Protein AF-A0A368FZN4-F1 (afdb_monomer)

InterPro domains:
  IPR002223 Pancreatic trypsin inhibitor Kunitz domain [PF00014] (86-137)
  IPR002223 Pancreatic trypsin inhibitor Kunitz domain [PS50279] (87-137)
  IPR002223 Pancreatic trypsin inhibitor Kunitz domain [SM00131] (85-138)
  IPR006150 Cysteine-rich repeat [SM00289] (40-79)
  IPR006150 Cysteine-rich repeat [SM00289] (140-184)
  IPR028150 Lustrin, cysteine-rich repeated [PF14625] (45-79)
  IPR028150 Lustrin, cysteine-rich repeated [PF14625] (141-184)
  IPR036880 Pancreatic trypsin inhibitor Kunitz domain superfamily [G3DSA:4.10.410.10] (83-139)
  IPR036880 Pancreatic trypsin inhibitor Kunitz domain superfamily [SSF57362] (80-139)
  IPR053014 Cuticle-associated divergent protein [PTHR46339] (25-185)

Structure (mmCIF, N/CA/C/O backbone):
data_AF-A0A368FZN4-F1
#
_entry.id   AF-A0A368FZN4-F1
#
loop_
_atom_site.group_PDB
_atom_site.id
_atom_site.type_symbol
_atom_site.label_atom_id
_atom_site.label_alt_id
_atom_site.label_comp_id
_atom_site.label_asym_id
_atom_site.label_entity_id
_atom_site.label_seq_id
_atom_site.pdbx_PDB_ins_code
_atom_site.Cartn_x
_atom_site.Cartn_y
_atom_site.Cartn_z
_atom_site.occupancy
_atom_site.B_iso_or_equiv
_atom_site.auth_seq_id
_atom_site.auth_comp_id
_atom_site.auth_asym_id
_atom_site.auth_atom_id
_atom_site.pdbx_PDB_model_num
ATOM 1 N N . MET A 1 1 ? -81.975 5.657 63.351 1.00 38.69 1 MET A N 1
ATOM 2 C CA . MET A 1 1 ? -81.975 5.386 61.892 1.00 38.69 1 MET A CA 1
ATOM 3 C C . MET A 1 1 ? -82.461 6.644 61.185 1.00 38.69 1 MET A C 1
ATOM 5 O O . MET A 1 1 ? -83.342 7.255 61.782 1.00 38.69 1 MET A O 1
ATOM 9 N N . PRO A 1 2 ? -81.989 7.047 59.985 1.00 42.75 2 PRO A N 1
ATOM 10 C CA . PRO A 1 2 ? -80.879 6.587 59.119 1.00 42.75 2 PRO A CA 1
ATOM 11 C C . PRO A 1 2 ? -79.657 7.546 59.246 1.00 42.75 2 PRO A C 1
ATOM 13 O O . PRO A 1 2 ? -79.743 8.523 59.974 1.00 42.75 2 PRO A O 1
ATOM 16 N N . GLY A 1 3 ? -78.463 7.377 58.669 1.00 29.70 3 GLY A N 1
ATOM 17 C CA . GLY A 1 3 ? -77.943 6.500 57.616 1.00 29.70 3 GLY A CA 1
ATOM 18 C C . GLY A 1 3 ? -77.098 7.351 56.649 1.00 29.70 3 GLY A C 1
ATOM 19 O O . GLY A 1 3 ? -77.652 7.994 55.766 1.00 29.70 3 GLY A O 1
ATOM 20 N N . ALA A 1 4 ? -75.776 7.409 56.846 1.00 39.84 4 ALA A N 1
ATOM 21 C CA . ALA A 1 4 ? -74.839 8.106 55.960 1.00 39.84 4 ALA A CA 1
ATOM 22 C C . ALA A 1 4 ? -74.389 7.171 54.827 1.00 39.84 4 ALA A C 1
ATOM 24 O O . ALA A 1 4 ? -74.020 6.027 55.094 1.00 39.84 4 ALA A O 1
ATOM 25 N N . VAL A 1 5 ? -74.384 7.653 53.579 1.00 38.16 5 VAL A N 1
ATOM 26 C CA . VAL A 1 5 ? -73.844 6.916 52.424 1.00 38.16 5 VAL A CA 1
ATOM 27 C C . VAL A 1 5 ? -72.754 7.741 51.744 1.00 38.16 5 VAL A C 1
ATOM 29 O O . VAL A 1 5 ? -72.927 8.920 51.440 1.00 38.16 5 VAL A O 1
ATOM 32 N N . SER A 1 6 ? -71.614 7.077 51.569 1.00 36.91 6 SER A N 1
ATOM 33 C CA . SER A 1 6 ? -70.329 7.573 51.085 1.00 36.91 6 SER A CA 1
ATOM 34 C C . SER A 1 6 ? -70.279 7.682 49.555 1.00 36.91 6 SER A C 1
ATOM 36 O O . SER A 1 6 ? -70.936 6.923 48.842 1.00 36.91 6 SER A O 1
ATOM 38 N N . ARG A 1 7 ? -69.473 8.620 49.043 1.00 38.62 7 ARG A N 1
ATOM 39 C CA . ARG A 1 7 ? -69.226 8.822 47.605 1.00 38.62 7 ARG A CA 1
ATOM 40 C C . ARG A 1 7 ? -68.322 7.711 47.056 1.00 38.62 7 ARG A C 1
ATOM 42 O O . ARG A 1 7 ? -67.237 7.481 47.581 1.00 38.62 7 ARG A O 1
ATOM 49 N N . PHE A 1 8 ? -68.743 7.074 45.965 1.00 33.78 8 PHE A N 1
ATOM 50 C CA . PHE A 1 8 ? -67.914 6.179 45.154 1.00 33.78 8 PHE A CA 1
ATOM 51 C C . PHE A 1 8 ? -67.074 6.987 44.148 1.00 33.78 8 PHE A C 1
ATOM 53 O O . PHE A 1 8 ? -67.627 7.755 43.363 1.00 33.78 8 PHE A O 1
ATOM 60 N N . SER A 1 9 ? -65.755 6.770 44.137 1.00 34.34 9 SER A N 1
ATOM 61 C CA . SER A 1 9 ? -64.854 7.174 43.045 1.00 34.34 9 SER A CA 1
ATOM 62 C C . SER A 1 9 ? -64.646 5.994 42.097 1.00 34.34 9 SER A C 1
ATOM 64 O O . SER A 1 9 ? -64.239 4.915 42.527 1.00 34.34 9 SER A O 1
ATOM 66 N N . ILE A 1 10 ? -64.918 6.198 40.807 1.00 42.41 10 ILE A N 1
ATOM 67 C CA . ILE A 1 10 ? -64.768 5.191 39.751 1.00 42.41 10 ILE A CA 1
ATOM 68 C C . ILE A 1 10 ? -63.449 5.414 38.987 1.00 42.41 10 ILE A C 1
ATOM 70 O O . ILE A 1 10 ? -63.193 6.493 38.468 1.00 42.41 10 ILE A O 1
ATOM 74 N N . ALA A 1 11 ? -62.670 4.329 38.917 1.00 40.88 11 ALA A N 1
ATOM 75 C CA . ALA A 1 11 ? -61.712 3.907 37.886 1.00 40.88 11 ALA A CA 1
ATOM 76 C C . ALA A 1 11 ? -60.510 4.802 37.497 1.00 40.88 11 ALA A C 1
ATOM 78 O O . ALA A 1 11 ? -60.593 5.681 36.646 1.00 40.88 11 ALA A O 1
ATOM 79 N N . GLN A 1 12 ? -59.320 4.386 37.948 1.00 40.84 12 GLN A N 1
ATOM 80 C CA . GLN A 1 12 ? -58.048 4.551 37.229 1.00 40.84 12 GLN A CA 1
ATOM 81 C C . GLN A 1 12 ? -57.383 3.167 37.108 1.00 40.84 12 GLN A C 1
ATOM 83 O O . GLN A 1 12 ? -56.741 2.711 38.048 1.00 40.84 12 GLN A O 1
ATOM 88 N N . SER A 1 13 ? -57.571 2.437 36.000 1.00 47.66 13 SER A N 1
ATOM 89 C CA . SER A 1 13 ? -56.962 1.091 35.862 1.00 47.66 13 SER A CA 1
ATOM 90 C C . SER A 1 13 ? -56.443 0.725 34.463 1.00 47.66 13 SER A C 1
ATOM 92 O O . SER A 1 13 ? -55.690 -0.236 34.318 1.00 47.66 13 SER A O 1
ATOM 94 N N . SER A 1 14 ? -56.750 1.500 33.421 1.00 41.78 14 SER A N 1
ATOM 95 C CA . SER A 1 14 ? -56.408 1.142 32.032 1.00 41.78 14 SER A CA 1
ATOM 96 C C . SER A 1 14 ? -55.138 1.814 31.482 1.00 41.78 14 SER A C 1
ATOM 98 O O . SER A 1 14 ? -54.479 1.237 30.621 1.00 41.78 14 SER A O 1
ATOM 100 N N . THR A 1 15 ? -54.708 2.963 32.012 1.00 42.81 15 THR A N 1
ATOM 101 C CA . THR A 1 15 ? -53.508 3.690 31.535 1.00 42.81 15 THR A CA 1
ATOM 102 C C . THR A 1 15 ? -52.186 3.14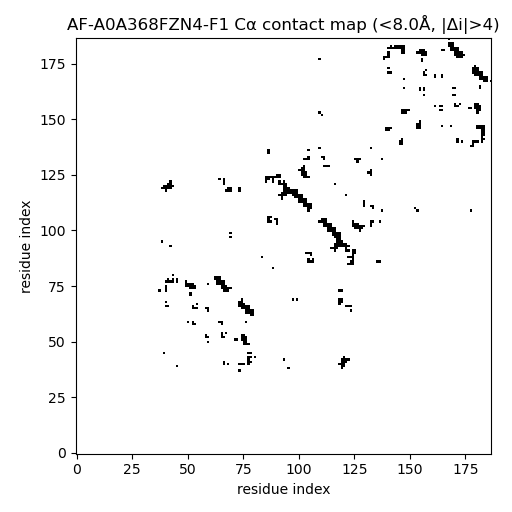7 32.098 1.00 42.81 15 THR A C 1
ATOM 104 O O . THR A 1 15 ? -51.144 3.241 31.451 1.00 42.81 15 THR A O 1
ATOM 107 N N . PHE A 1 16 ? -52.208 2.507 33.273 1.00 41.22 16 PHE A N 1
ATOM 108 C CA . PHE A 1 16 ? -50.995 2.010 33.943 1.00 41.22 16 PHE A CA 1
ATOM 109 C C . PHE A 1 16 ? -50.427 0.710 33.347 1.00 41.22 16 PHE A C 1
ATOM 111 O O . PHE A 1 16 ? -49.226 0.455 33.461 1.00 41.22 16 PHE A O 1
ATOM 118 N N . ARG A 1 17 ? -51.256 -0.117 32.693 1.00 44.56 17 ARG A N 1
ATOM 119 C CA . ARG A 1 17 ? -50.802 -1.383 32.083 1.00 44.56 17 ARG A CA 1
ATOM 120 C C . ARG A 1 17 ? -50.094 -1.171 30.740 1.00 44.56 17 ARG A C 1
ATOM 122 O O . ARG A 1 17 ? -49.088 -1.828 30.489 1.00 44.56 17 ARG A O 1
ATOM 129 N N . PHE A 1 18 ? -50.541 -0.205 29.934 1.00 45.16 18 PHE A N 1
ATOM 130 C CA . PHE A 1 18 ? -49.886 0.151 28.667 1.00 45.16 18 PHE A CA 1
ATOM 131 C C . PHE A 1 18 ? -48.537 0.850 28.878 1.00 45.16 18 PHE A C 1
ATOM 133 O O . PHE A 1 18 ? -47.562 0.503 28.214 1.00 45.16 18 PHE A O 1
ATOM 140 N N . ALA A 1 19 ? -48.435 1.752 29.861 1.00 50.66 19 ALA A N 1
ATOM 141 C CA . ALA A 1 19 ? -47.167 2.400 30.202 1.00 50.66 19 ALA A CA 1
ATOM 142 C C . ALA A 1 19 ? -46.097 1.392 30.667 1.00 50.66 19 ALA A C 1
ATOM 144 O O . ALA A 1 19 ? -44.923 1.529 30.325 1.00 50.66 19 ALA A O 1
ATOM 145 N N . ARG A 1 20 ? -46.499 0.338 31.396 1.00 55.16 20 ARG A N 1
ATOM 146 C CA . ARG A 1 20 ? -45.590 -0.747 31.796 1.00 55.16 20 ARG A CA 1
ATOM 147 C C . ARG A 1 20 ? -45.119 -1.585 30.607 1.00 55.16 20 ARG A C 1
ATOM 149 O O . ARG A 1 20 ? -43.940 -1.903 30.561 1.00 55.16 20 ARG A O 1
ATOM 156 N N . LEU A 1 21 ? -45.984 -1.898 29.639 1.00 53.00 21 LEU A N 1
ATOM 157 C CA . LEU A 1 21 ? -45.604 -2.665 28.442 1.00 53.00 21 LEU A CA 1
ATOM 158 C C . LEU A 1 21 ? -44.653 -1.884 27.519 1.00 53.00 21 LEU A C 1
ATOM 160 O O . LEU A 1 21 ? -43.651 -2.440 27.080 1.00 53.00 21 LEU A O 1
ATOM 164 N N . VAL A 1 22 ? -44.891 -0.585 27.298 1.00 58.78 22 VAL A N 1
ATOM 165 C CA . VAL A 1 22 ? -43.976 0.277 26.519 1.00 58.78 22 VAL A CA 1
ATOM 166 C C . VAL A 1 22 ? -42.635 0.447 27.238 1.00 58.78 22 VAL A C 1
ATOM 168 O O . VAL A 1 22 ? -41.587 0.384 26.604 1.00 58.78 22 VAL A O 1
ATOM 171 N N . ALA A 1 23 ? -42.641 0.589 28.568 1.00 58.25 23 ALA A N 1
ATOM 172 C CA . ALA A 1 23 ? -41.414 0.630 29.360 1.00 58.25 23 ALA A CA 1
ATOM 173 C C . ALA A 1 23 ? -40.655 -0.710 29.361 1.00 58.25 23 ALA A C 1
ATOM 175 O O . ALA A 1 23 ? -39.430 -0.695 29.434 1.00 58.25 23 ALA A O 1
ATOM 176 N N . VAL A 1 24 ? -41.348 -1.851 29.272 1.00 60.12 24 VAL A N 1
ATOM 177 C CA . VAL A 1 24 ? -40.725 -3.178 29.132 1.00 60.12 24 VAL A CA 1
ATOM 178 C C . VAL A 1 24 ? -40.124 -3.344 27.736 1.00 60.12 24 VAL A C 1
ATOM 180 O O . VAL A 1 24 ? -38.958 -3.700 27.649 1.00 60.12 24 VAL A O 1
ATOM 183 N N . CYS A 1 25 ? -40.829 -2.988 26.656 1.00 56.56 25 CYS A N 1
ATOM 184 C CA . CYS A 1 25 ? -40.261 -3.004 25.300 1.00 56.56 25 CYS A CA 1
ATOM 185 C C . CYS A 1 25 ? -39.091 -2.024 25.132 1.00 56.56 25 CYS A C 1
ATOM 187 O O . CYS A 1 25 ? -38.106 -2.370 24.490 1.00 56.56 25 CYS A O 1
ATOM 189 N N . ARG A 1 26 ? -39.157 -0.833 25.742 1.00 61.34 26 ARG A N 1
ATOM 190 C CA . ARG A 1 26 ? -38.054 0.137 25.745 1.00 61.34 26 ARG A CA 1
ATOM 191 C C . ARG A 1 26 ? -36.835 -0.399 26.494 1.00 61.34 26 ARG A C 1
ATOM 193 O O . ARG A 1 26 ? -35.735 -0.305 25.972 1.00 61.34 26 ARG A O 1
ATOM 200 N N . ARG A 1 27 ? -37.034 -1.031 27.657 1.00 57.12 27 ARG A N 1
ATOM 201 C CA . ARG A 1 27 ? -35.951 -1.714 28.381 1.00 57.12 27 ARG A CA 1
ATOM 202 C C . ARG A 1 27 ? -35.413 -2.908 27.600 1.00 57.12 27 ARG A C 1
ATOM 204 O O . ARG A 1 27 ? -34.215 -3.083 27.574 1.00 57.12 27 ARG A O 1
ATOM 211 N N . MET A 1 28 ? -36.251 -3.688 26.916 1.00 52.88 28 MET A N 1
ATOM 212 C CA . MET A 1 28 ? -35.797 -4.804 26.073 1.00 52.88 28 MET A CA 1
ATOM 213 C C . MET A 1 28 ? -35.042 -4.329 24.818 1.00 52.88 28 MET A C 1
ATOM 215 O O . MET A 1 28 ? -34.113 -5.003 24.395 1.00 52.88 28 MET A O 1
ATOM 219 N N . TRP A 1 29 ? -35.386 -3.165 24.254 1.00 52.50 29 TRP A N 1
ATOM 220 C CA . TRP A 1 29 ? -34.643 -2.504 23.170 1.00 52.50 29 TRP A CA 1
ATOM 221 C C . TRP A 1 29 ? -33.313 -1.907 23.664 1.00 52.50 29 TRP A C 1
ATOM 223 O O . TRP A 1 29 ? -32.285 -2.085 23.020 1.00 52.50 29 TRP A O 1
ATOM 233 N N . GLU A 1 30 ? -33.310 -1.254 24.832 1.00 49.62 30 GLU A N 1
ATOM 234 C CA . GLU A 1 30 ? -32.109 -0.700 25.480 1.00 49.62 30 GLU A CA 1
ATOM 235 C C . GLU A 1 30 ? -31.169 -1.811 25.999 1.00 49.62 30 GLU A C 1
ATOM 237 O O . GLU A 1 30 ? -29.956 -1.666 25.903 1.00 49.62 30 GLU A O 1
ATOM 242 N N . SER A 1 31 ? -31.698 -2.959 26.445 1.00 46.50 31 SER A N 1
ATOM 243 C CA . SER A 1 31 ? -30.9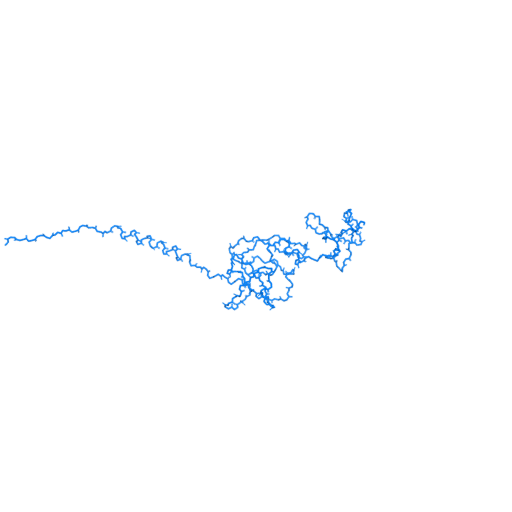30 -4.161 26.821 1.00 46.50 31 SER A CA 1
ATOM 244 C C . SER A 1 31 ? -30.471 -5.005 25.624 1.00 46.50 31 SER A C 1
ATOM 246 O O . SER A 1 31 ? -29.538 -5.786 25.760 1.00 46.50 31 SER A O 1
ATOM 248 N N . ALA A 1 32 ? -31.091 -4.862 24.447 1.00 49.25 32 ALA A N 1
ATOM 249 C CA . ALA A 1 32 ? -30.595 -5.446 23.194 1.00 49.25 32 ALA A CA 1
ATOM 250 C C . ALA A 1 32 ? -29.540 -4.557 22.499 1.00 49.25 32 ALA A C 1
ATOM 252 O O . ALA A 1 32 ? -28.938 -4.974 21.511 1.00 49.25 32 ALA A O 1
ATOM 253 N N . MET A 1 33 ? -29.312 -3.346 23.021 1.00 47.31 33 MET A N 1
ATOM 254 C CA . MET A 1 33 ? -28.239 -2.422 22.643 1.00 47.31 33 MET A CA 1
ATOM 255 C C . MET A 1 33 ? -27.156 -2.339 23.729 1.00 47.31 33 MET A C 1
ATOM 257 O O . MET A 1 33 ? -26.516 -1.299 23.886 1.00 47.31 33 MET A O 1
ATOM 261 N N . GLU A 1 34 ? -26.916 -3.418 24.483 1.00 46.78 34 GLU A N 1
ATOM 262 C CA . GLU A 1 34 ? -25.636 -3.510 25.182 1.00 46.78 34 GLU A CA 1
ATOM 263 C C . GLU A 1 34 ? -24.516 -3.488 24.133 1.00 46.78 34 GLU A C 1
ATOM 265 O O . GLU A 1 34 ? -24.600 -4.212 23.131 1.00 46.78 34 GLU A O 1
ATOM 270 N N . PRO A 1 35 ? -23.487 -2.637 24.297 1.00 49.47 35 PRO A N 1
ATOM 271 C CA . PRO A 1 35 ? -22.354 -2.674 23.401 1.00 49.47 35 PRO A CA 1
ATOM 272 C C . PRO A 1 35 ? -21.739 -4.055 23.587 1.00 49.47 35 PRO A C 1
ATOM 274 O O . PRO A 1 35 ? -21.217 -4.355 24.657 1.00 49.47 35 PRO A O 1
ATOM 277 N N . LEU A 1 36 ? -21.815 -4.900 22.552 1.00 52.53 36 LEU A N 1
ATOM 278 C CA . LEU A 1 36 ? -20.861 -5.990 22.382 1.00 52.53 36 LEU A CA 1
ATOM 279 C C . LEU A 1 36 ? -19.511 -5.391 22.762 1.00 52.53 36 LEU A C 1
ATOM 281 O O . LEU A 1 36 ? -19.104 -4.424 22.111 1.00 52.53 36 LEU A O 1
ATOM 285 N N . GLU A 1 37 ? -18.900 -5.876 23.848 1.00 52.38 37 GLU A N 1
ATOM 286 C CA . GLU A 1 37 ? -17.524 -5.564 24.226 1.00 52.38 37 GLU A CA 1
ATOM 287 C C . GLU A 1 37 ? -16.748 -5.444 22.919 1.00 52.38 37 GLU A C 1
ATOM 289 O O . GLU A 1 37 ? -16.671 -6.427 22.178 1.00 52.38 37 GLU A O 1
ATOM 294 N N . SER A 1 38 ? -16.354 -4.217 22.541 1.00 56.84 38 SER A N 1
ATOM 295 C CA . SER A 1 38 ? -15.814 -3.977 21.202 1.00 56.84 38 SER A CA 1
ATOM 296 C C . SER A 1 38 ? -14.646 -4.942 21.061 1.00 56.84 38 SER A C 1
ATOM 298 O O . SER A 1 38 ? -13.687 -4.787 21.823 1.00 56.84 38 SER A O 1
ATOM 300 N N . PRO A 1 39 ? -14.722 -5.957 20.177 1.00 76.56 39 PRO A N 1
ATOM 301 C CA . PRO A 1 39 ? -13.752 -7.035 20.209 1.00 76.56 39 PRO A CA 1
ATOM 302 C C . PRO A 1 39 ? -12.372 -6.412 20.049 1.00 76.56 39 PRO A C 1
ATOM 304 O O . PRO A 1 39 ? -12.230 -5.466 19.268 1.00 76.56 39 PRO A O 1
ATOM 307 N N . ASN A 1 40 ? -11.391 -6.890 20.821 1.00 86.56 40 ASN A N 1
ATOM 308 C CA . ASN A 1 40 ? -10.026 -6.367 20.790 1.00 86.56 40 ASN A CA 1
ATOM 309 C C . ASN A 1 40 ? -9.611 -6.084 19.326 1.00 86.56 40 ASN A C 1
ATOM 311 O O . ASN A 1 40 ? -9.581 -7.029 18.526 1.00 86.56 40 ASN A O 1
ATOM 315 N N . PRO A 1 41 ? -9.326 -4.814 18.961 1.00 90.88 41 PRO A N 1
ATOM 316 C CA . PRO A 1 41 ? -8.978 -4.433 17.594 1.00 90.88 41 PRO A CA 1
ATOM 317 C C . PRO A 1 41 ? -7.730 -5.138 17.070 1.00 90.88 41 PRO A C 1
ATOM 319 O O . PRO A 1 41 ? -7.567 -5.283 15.860 1.00 90.88 41 PRO A O 1
ATOM 322 N N . CYS A 1 42 ? -6.858 -5.598 17.964 1.00 91.31 42 CYS A N 1
ATOM 323 C CA . CYS A 1 42 ? -5.594 -6.223 17.623 1.00 91.31 42 CYS A CA 1
ATOM 324 C C . CYS A 1 42 ? -5.721 -7.742 17.505 1.00 91.31 42 CYS A C 1
ATOM 326 O O . CYS A 1 42 ? -6.354 -8.395 18.331 1.00 91.31 42 CYS A O 1
ATOM 328 N N . ALA A 1 43 ? -5.069 -8.310 16.486 1.00 86.31 43 ALA A N 1
ATOM 329 C CA . ALA A 1 43 ? -5.044 -9.756 16.244 1.00 86.31 43 ALA A CA 1
ATOM 330 C C . ALA A 1 43 ? -4.254 -10.541 17.305 1.00 86.31 43 ALA A C 1
ATOM 332 O O . ALA A 1 43 ? -4.453 -11.740 17.470 1.00 86.31 43 ALA A O 1
ATOM 333 N N . VAL A 1 44 ? -3.356 -9.864 18.021 1.00 82.25 44 VAL A N 1
ATOM 334 C CA . VAL A 1 44 ? -2.590 -10.415 19.140 1.00 82.25 44 VAL A CA 1
ATOM 335 C C . VAL A 1 44 ? -3.074 -9.823 20.456 1.00 82.25 44 VAL A C 1
ATOM 337 O O . VAL A 1 44 ? -3.551 -8.684 20.491 1.00 82.25 44 VAL A O 1
ATOM 340 N N . SER A 1 45 ? -2.931 -10.595 21.535 1.00 69.25 45 SER A N 1
ATOM 341 C CA . SER A 1 45 ? -3.263 -10.187 22.900 1.00 69.25 45 SER A CA 1
ATOM 342 C C . SER A 1 45 ? -2.598 -8.852 23.216 1.00 69.25 45 SER A C 1
ATOM 344 O O . SER A 1 45 ? -1.381 -8.768 23.371 1.00 69.25 45 SER A O 1
ATOM 346 N N . ALA A 1 46 ? -3.401 -7.798 23.280 1.00 64.31 46 ALA A N 1
ATOM 347 C CA . ALA A 1 46 ? -2.948 -6.500 23.726 1.00 64.31 46 ALA A CA 1
ATOM 348 C C . ALA A 1 46 ? -3.341 -6.327 25.193 1.00 64.31 46 ALA A C 1
ATOM 350 O O . ALA A 1 46 ? -4.369 -6.844 25.629 1.00 64.31 46 ALA A O 1
ATOM 351 N N . GLY A 1 47 ? -2.505 -5.629 25.963 1.00 62.31 47 GLY A N 1
ATOM 352 C CA . GLY A 1 47 ? -2.830 -5.269 27.342 1.00 62.31 47 GLY A CA 1
ATOM 353 C C . GLY A 1 47 ? -4.110 -4.417 27.440 1.00 62.31 47 GLY A C 1
ATOM 354 O O . GLY A 1 47 ? -4.633 -3.957 26.425 1.00 62.31 47 GLY A O 1
ATOM 355 N N . PRO A 1 48 ? -4.604 -4.157 28.662 1.00 62.16 48 PRO A N 1
ATOM 356 C CA . PRO A 1 48 ? -5.948 -3.616 28.902 1.00 62.16 48 PRO A CA 1
ATOM 357 C C . PRO A 1 48 ? -6.195 -2.174 28.415 1.00 62.16 48 PRO A C 1
ATOM 359 O O . PRO A 1 48 ? -7.327 -1.705 28.472 1.00 62.16 48 PRO A O 1
ATOM 362 N N . SER A 1 49 ? -5.180 -1.455 27.923 1.00 69.38 49 SER A N 1
ATOM 363 C CA . SER A 1 49 ? -5.319 -0.078 27.434 1.00 69.38 49 SER A CA 1
ATOM 364 C C . SER A 1 49 ? -4.558 0.138 26.124 1.00 69.38 49 SER A C 1
ATOM 366 O O . SER A 1 49 ? -3.349 0.386 26.113 1.00 69.38 49 SER A O 1
ATOM 368 N N . LEU A 1 50 ? -5.275 0.048 25.009 1.00 80.56 50 LEU A N 1
ATOM 369 C CA . LEU A 1 50 ? -4.748 0.309 23.675 1.00 80.56 50 LEU A CA 1
ATOM 370 C C . LEU A 1 50 ? -4.679 1.828 23.401 1.00 80.56 50 LEU A C 1
ATOM 372 O O . LEU A 1 50 ? -5.651 2.550 23.610 1.00 80.56 50 LEU A O 1
ATOM 376 N N . LYS A 1 51 ? -3.516 2.327 22.952 1.00 90.00 51 LYS A N 1
ATOM 377 C CA . LYS A 1 51 ? -3.293 3.755 22.646 1.00 90.00 51 LYS A CA 1
ATOM 378 C C . LYS A 1 51 ? -3.876 4.122 21.277 1.00 90.00 51 LYS A C 1
ATOM 380 O O . LYS A 1 51 ? -3.368 3.634 20.272 1.00 90.00 51 LYS A O 1
ATOM 385 N N . GLN A 1 52 ? -4.831 5.053 21.221 1.00 91.44 52 GLN A N 1
ATOM 386 C CA . GLN A 1 52 ? -5.375 5.567 19.956 1.00 91.44 52 GLN A CA 1
ATOM 387 C C . GLN A 1 52 ? -4.294 6.159 19.036 1.00 91.44 52 GLN A C 1
ATOM 389 O O . GLN A 1 52 ? -3.275 6.687 19.497 1.00 91.44 52 GLN A O 1
ATOM 394 N N . CYS A 1 53 ? -4.519 6.080 17.726 1.00 93.38 53 CYS A N 1
ATOM 395 C CA . CYS A 1 53 ? -3.561 6.518 16.715 1.00 93.38 53 CYS A CA 1
ATOM 396 C C . CYS A 1 53 ? -4.235 7.222 15.535 1.00 93.38 53 CYS A C 1
ATOM 398 O O . CYS A 1 53 ? -5.442 7.095 15.333 1.00 93.38 53 CYS A O 1
ATOM 400 N N . THR A 1 54 ? -3.435 7.939 14.742 1.00 92.00 54 THR A N 1
ATOM 401 C CA . THR A 1 54 ? -3.896 8.602 13.515 1.00 92.00 54 THR A CA 1
ATOM 402 C C . THR A 1 54 ? -3.204 7.967 12.304 1.00 92.00 54 THR A C 1
ATOM 404 O O . THR A 1 54 ? -1.971 7.910 12.289 1.00 92.00 54 THR A O 1
ATOM 407 N N . PRO A 1 55 ? -3.947 7.507 11.278 1.00 88.38 55 PRO A N 1
ATOM 408 C CA . PRO A 1 55 ? -3.357 6.959 10.056 1.00 88.38 55 PRO A CA 1
ATOM 409 C C . PRO A 1 55 ? -2.409 7.963 9.386 1.00 88.38 55 PRO A C 1
ATOM 411 O O . PRO A 1 55 ? -2.715 9.151 9.310 1.00 88.38 55 PRO A O 1
ATOM 414 N N . GLY A 1 56 ? -1.255 7.495 8.906 1.00 79.75 56 GLY A N 1
ATOM 415 C CA . GLY A 1 56 ? -0.252 8.341 8.245 1.00 79.75 56 GLY A CA 1
ATOM 416 C C . GLY A 1 56 ? 0.612 9.193 9.184 1.00 79.75 56 GLY A C 1
ATOM 417 O O . GLY A 1 56 ? 1.531 9.858 8.714 1.00 79.75 56 GLY A O 1
ATOM 418 N N . VAL A 1 57 ? 0.373 9.151 10.500 1.00 85.12 57 VAL A N 1
ATOM 419 C CA . VAL A 1 57 ? 1.200 9.833 11.505 1.00 85.12 57 VAL A CA 1
ATOM 420 C C . VAL A 1 57 ? 1.917 8.788 12.356 1.00 85.12 57 VAL A C 1
ATOM 422 O O . VAL A 1 57 ? 1.317 7.813 12.809 1.00 85.12 57 VAL A O 1
ATOM 425 N N . SER A 1 58 ? 3.210 8.991 12.617 1.00 78.31 58 SER A N 1
ATOM 426 C CA . SER A 1 58 ? 4.015 8.121 13.483 1.00 78.31 58 SER A CA 1
ATOM 427 C C . SER A 1 58 ? 3.660 8.320 14.965 1.00 78.31 58 SER A C 1
ATOM 429 O O . SER A 1 58 ? 4.439 8.868 15.742 1.00 78.31 58 SER A O 1
ATOM 431 N N . THR A 1 59 ? 2.451 7.917 15.367 1.00 87.62 59 THR A N 1
ATOM 432 C CA . THR A 1 59 ? 1.962 8.022 16.756 1.00 87.62 59 THR A CA 1
ATOM 433 C C . THR A 1 59 ? 2.260 6.778 17.594 1.00 87.62 59 THR A C 1
ATOM 435 O O . THR A 1 59 ? 2.244 6.843 18.829 1.00 87.62 59 THR A O 1
ATOM 438 N N . CYS A 1 60 ? 2.486 5.638 16.938 1.00 89.00 60 CYS A N 1
ATOM 439 C CA . CYS A 1 60 ? 2.797 4.360 17.573 1.00 89.00 60 CYS A CA 1
ATOM 440 C C . CYS A 1 60 ? 4.316 4.186 17.701 1.00 89.00 60 CYS A C 1
ATOM 442 O O . CYS A 1 60 ? 5.057 4.537 16.787 1.00 89.00 60 CYS A O 1
ATOM 444 N N . GLY A 1 61 ? 4.776 3.679 18.849 1.00 87.06 61 GLY A N 1
ATOM 445 C CA . GLY A 1 61 ? 6.198 3.417 19.093 1.00 87.06 61 GLY A CA 1
ATOM 446 C C . GLY A 1 61 ? 6.722 2.195 18.332 1.00 87.06 61 GLY A C 1
ATOM 447 O O . GLY A 1 61 ? 5.953 1.440 17.731 1.00 87.06 61 GLY A O 1
ATOM 448 N N . SER A 1 62 ? 8.039 1.984 18.394 1.00 85.19 62 SER A N 1
ATOM 449 C CA . SER A 1 62 ? 8.707 0.810 17.822 1.00 85.19 62 SER A CA 1
ATOM 450 C C . SER A 1 62 ? 8.079 -0.488 18.340 1.00 85.19 62 SER A C 1
ATOM 452 O O . SER A 1 62 ? 7.897 -0.653 19.542 1.00 85.19 62 SER A O 1
ATOM 454 N N . GLY A 1 63 ? 7.740 -1.403 17.429 1.00 87.06 63 GLY A N 1
ATOM 455 C CA . GLY A 1 63 ? 7.070 -2.670 17.758 1.00 87.06 63 GLY A CA 1
ATOM 456 C C . GLY A 1 63 ? 5.540 -2.643 17.665 1.00 87.06 63 GLY A C 1
ATOM 457 O O . GLY A 1 63 ? 4.914 -3.689 17.823 1.00 87.06 63 GLY A O 1
ATOM 458 N N . SER A 1 64 ? 4.944 -1.493 17.334 1.00 90.94 64 SER A N 1
ATOM 459 C CA . SER A 1 64 ? 3.503 -1.360 17.098 1.00 90.94 64 SER A CA 1
ATOM 460 C C . SER A 1 64 ? 3.202 -0.673 15.765 1.00 90.94 64 SER A C 1
ATOM 462 O O . SER A 1 64 ? 4.039 0.037 15.208 1.00 90.94 64 SER A O 1
ATOM 464 N N . PHE A 1 65 ? 1.993 -0.868 15.247 1.00 91.75 65 PHE A N 1
ATOM 465 C CA . PHE A 1 65 ? 1.466 -0.162 14.075 1.00 91.75 65 PHE A CA 1
ATOM 466 C C . PHE A 1 65 ? 0.109 0.457 14.386 1.00 91.75 65 PHE A C 1
ATOM 468 O O . PHE A 1 65 ? -0.586 0.003 15.292 1.00 91.75 65 PHE A O 1
ATOM 475 N N . CYS A 1 66 ? -0.281 1.483 13.631 1.00 93.94 66 CYS A N 1
ATOM 476 C CA . CYS A 1 66 ? -1.618 2.050 13.749 1.00 93.94 66 CYS A CA 1
ATOM 477 C C . CYS A 1 66 ? -2.624 1.155 13.020 1.00 93.94 66 CYS A C 1
ATOM 479 O O . CYS A 1 66 ? -2.657 1.122 11.790 1.00 93.94 66 CYS A O 1
ATOM 481 N N . HIS A 1 67 ? -3.427 0.410 13.775 1.00 94.25 67 HIS A N 1
ATOM 482 C CA . HIS A 1 67 ? -4.585 -0.301 13.250 1.00 94.25 67 HIS A CA 1
ATOM 483 C C . HIS A 1 67 ? -5.723 0.697 13.012 1.00 94.25 67 HIS A C 1
ATOM 485 O O . HIS A 1 67 ? -5.969 1.578 13.835 1.00 94.25 67 HIS A O 1
ATOM 491 N N . VAL A 1 68 ? -6.404 0.566 11.872 1.00 95.00 68 VAL A N 1
ATOM 492 C CA . VAL A 1 68 ? -7.485 1.468 11.452 1.00 95.00 68 VAL A CA 1
ATOM 493 C C . VAL A 1 68 ? -8.777 0.678 11.294 1.00 95.00 68 VAL A C 1
ATOM 495 O O . VAL A 1 68 ? -9.021 0.056 10.252 1.00 95.00 68 VAL A O 1
ATOM 498 N N . GLY A 1 69 ? -9.598 0.679 12.341 1.00 94.06 69 GLY A N 1
ATOM 499 C CA . GLY A 1 69 ? -10.883 -0.012 12.367 1.00 94.06 69 GLY A CA 1
ATOM 500 C C . GLY A 1 69 ? -12.034 0.774 11.737 1.00 94.06 69 GLY A C 1
ATOM 501 O O . GLY A 1 69 ? -11.835 1.631 10.876 1.00 94.06 69 GLY A O 1
ATOM 502 N N . ALA A 1 70 ? -13.260 0.434 12.139 1.00 94.06 70 ALA A N 1
ATOM 503 C CA . ALA A 1 70 ? -14.489 1.075 11.658 1.00 94.06 70 ALA A CA 1
ATOM 504 C C . ALA A 1 70 ? -14.800 2.394 12.386 1.00 94.06 70 ALA A C 1
ATOM 506 O O . ALA A 1 70 ? -15.467 3.267 11.837 1.00 94.06 70 ALA A O 1
ATOM 507 N N . THR A 1 71 ? -14.331 2.528 13.626 1.00 91.00 71 THR A N 1
ATOM 508 C CA . THR A 1 71 ? -14.574 3.679 14.505 1.00 91.00 71 THR A CA 1
ATOM 509 C C . THR A 1 71 ? -13.271 4.183 15.137 1.00 91.00 71 THR A C 1
ATOM 511 O O . THR A 1 71 ? -12.284 3.434 15.187 1.00 91.00 71 THR A O 1
ATOM 514 N N . PRO A 1 72 ? -13.247 5.412 15.693 1.00 89.00 72 PRO A N 1
ATOM 515 C CA . PRO A 1 72 ? -12.090 5.926 16.433 1.00 89.00 72 PRO A CA 1
ATOM 516 C C . PRO A 1 72 ? -11.680 5.064 17.636 1.00 89.00 72 PRO A C 1
ATOM 518 O O . PRO A 1 72 ? -10.506 5.017 17.990 1.00 89.00 72 PRO A O 1
ATOM 521 N N . GLN A 1 73 ? -12.622 4.356 18.265 1.00 86.94 73 GLN A N 1
ATOM 522 C CA . GLN A 1 73 ? -12.351 3.448 19.389 1.00 86.94 73 GLN A CA 1
ATOM 523 C C . GLN A 1 73 ? -11.598 2.196 18.929 1.00 86.94 73 GLN A C 1
ATOM 525 O O . GLN A 1 73 ? -10.768 1.654 19.648 1.00 86.94 73 GLN A O 1
ATOM 530 N N . THR A 1 74 ? -11.862 1.773 17.695 1.00 90.69 74 THR A N 1
ATOM 531 C CA . THR A 1 74 ? -11.178 0.657 17.035 1.00 90.69 74 THR A CA 1
ATOM 532 C C . THR A 1 74 ? -9.986 1.116 16.191 1.00 90.69 74 THR A C 1
ATOM 534 O O . THR A 1 74 ? -9.510 0.348 15.374 1.00 90.69 74 THR A O 1
ATOM 537 N N . THR A 1 75 ? -9.525 2.366 16.330 1.00 93.69 75 THR A N 1
ATOM 538 C CA . THR A 1 75 ? -8.351 2.900 15.617 1.00 93.69 75 THR A CA 1
ATOM 539 C C . THR A 1 75 ? -7.233 3.140 16.624 1.00 93.69 75 THR A C 1
ATOM 541 O O . THR A 1 75 ? -7.235 4.131 17.358 1.00 93.69 75 THR A O 1
ATOM 544 N N . THR A 1 76 ? -6.309 2.189 16.727 1.00 93.56 76 THR A N 1
ATOM 545 C CA . THR A 1 76 ? -5.388 2.114 17.864 1.00 93.56 76 THR A CA 1
ATOM 546 C C . THR A 1 76 ? -4.058 1.448 17.526 1.00 93.56 76 THR A C 1
ATOM 548 O O . THR A 1 76 ? -3.932 0.737 16.536 1.00 93.56 76 THR A O 1
ATOM 551 N N . CYS A 1 77 ? -3.034 1.667 18.345 1.00 93.50 77 CYS A N 1
ATOM 552 C CA . CYS A 1 77 ? -1.731 1.040 18.179 1.00 93.50 77 CYS A CA 1
ATOM 553 C C . CYS A 1 77 ? -1.787 -0.447 18.550 1.00 93.50 77 CYS A C 1
ATOM 555 O O . CYS A 1 77 ? -1.950 -0.773 19.725 1.00 93.50 77 CYS A O 1
ATOM 557 N N . CYS A 1 78 ? -1.596 -1.332 17.572 1.00 92.62 78 CYS A N 1
ATOM 558 C CA . CYS A 1 78 ? -1.539 -2.779 17.769 1.00 92.62 78 C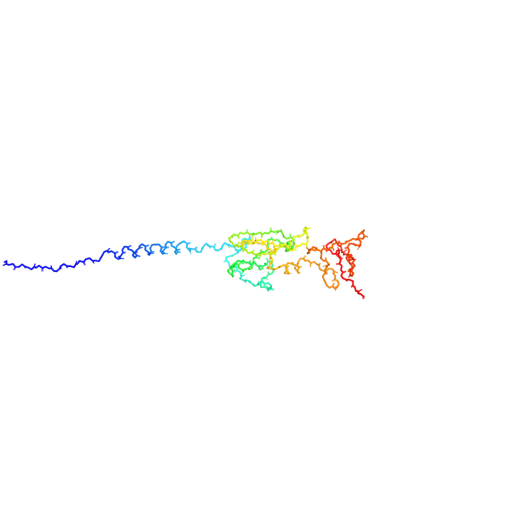YS A CA 1
ATOM 559 C C . CYS A 1 78 ? -0.100 -3.311 17.749 1.00 92.62 78 CYS A C 1
ATOM 561 O O . CYS A 1 78 ? 0.714 -2.792 16.981 1.00 92.62 78 CYS A O 1
ATOM 563 N N . PRO A 1 79 ? 0.228 -4.347 18.549 1.00 90.50 79 PRO A N 1
ATOM 564 C CA . PRO A 1 79 ? 1.560 -4.943 18.545 1.00 90.50 79 PRO A CA 1
ATOM 565 C C . PRO A 1 79 ? 1.830 -5.691 17.236 1.00 90.50 79 PRO A C 1
ATOM 567 O O . PRO A 1 79 ? 0.924 -6.298 16.659 1.00 90.50 79 PRO A O 1
ATOM 570 N N . LYS A 1 80 ? 3.090 -5.698 16.799 1.00 88.50 80 LYS A N 1
ATOM 571 C CA . LYS A 1 80 ? 3.550 -6.483 15.647 1.00 88.50 80 LYS A CA 1
ATOM 572 C C . LYS A 1 80 ? 3.962 -7.896 16.103 1.00 88.50 80 LYS A C 1
ATOM 574 O O . LYS A 1 80 ? 4.901 -8.004 16.887 1.00 88.50 80 LYS A O 1
ATOM 579 N N . PRO A 1 81 ? 3.308 -8.980 15.637 1.00 76.62 81 PRO A N 1
ATOM 580 C CA . PRO A 1 81 ? 3.653 -10.353 16.035 1.00 76.62 81 PRO A CA 1
ATOM 581 C C . PRO A 1 81 ? 5.009 -10.850 15.515 1.00 76.62 81 PRO A C 1
ATOM 583 O O . PRO A 1 81 ? 5.586 -11.759 16.102 1.00 76.62 81 PRO A O 1
ATOM 586 N N . ALA A 1 82 ? 5.512 -10.293 14.411 1.00 75.00 82 ALA A N 1
ATOM 587 C CA . ALA A 1 82 ? 6.768 -10.699 13.788 1.00 75.00 82 ALA A CA 1
ATOM 588 C C . ALA A 1 82 ? 7.406 -9.512 13.046 1.00 75.00 82 ALA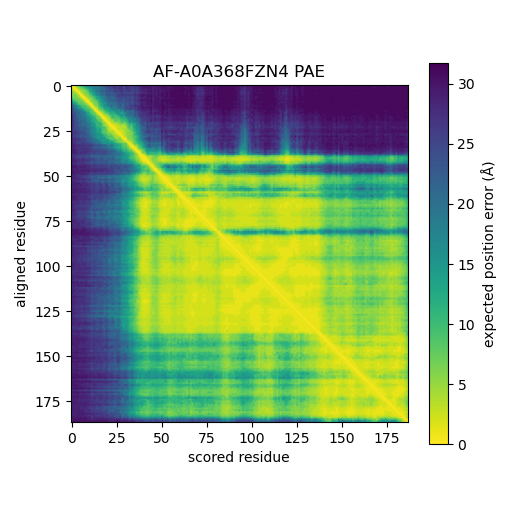 A C 1
ATOM 590 O O . ALA A 1 82 ? 6.674 -8.633 12.583 1.00 75.00 82 ALA A O 1
ATOM 591 N N . PRO A 1 83 ? 8.739 -9.487 12.859 1.00 80.56 83 PRO A N 1
ATOM 592 C CA . PRO A 1 83 ? 9.425 -8.497 12.029 1.00 80.56 83 PRO A CA 1
ATOM 593 C C . PRO A 1 83 ? 9.268 -8.824 10.531 1.00 80.56 83 PRO A C 1
ATOM 595 O O . PRO A 1 83 ? 10.239 -8.826 9.783 1.00 80.56 83 PRO A O 1
ATOM 598 N N . ILE A 1 84 ? 8.051 -9.164 10.098 1.00 88.00 84 ILE A N 1
ATOM 599 C CA . ILE A 1 84 ? 7.729 -9.363 8.683 1.00 88.00 84 ILE A CA 1
ATOM 600 C C . ILE A 1 84 ? 7.314 -8.007 8.131 1.00 88.00 84 ILE A C 1
ATOM 602 O O . ILE A 1 84 ? 6.406 -7.368 8.676 1.00 88.00 84 ILE A O 1
ATOM 606 N N . ASP A 1 85 ? 7.965 -7.590 7.048 1.00 90.81 85 ASP A N 1
ATOM 607 C CA . ASP A 1 85 ? 7.622 -6.361 6.345 1.00 90.81 85 ASP A CA 1
ATOM 608 C C . ASP A 1 85 ? 6.130 -6.339 5.974 1.00 90.81 85 ASP A C 1
ATOM 610 O O . ASP A 1 85 ? 5.569 -7.352 5.545 1.00 90.81 85 ASP A O 1
ATOM 614 N N . ARG A 1 86 ? 5.467 -5.187 6.135 1.00 93.19 86 ARG A N 1
ATOM 615 C CA . ARG A 1 86 ? 4.018 -5.067 5.902 1.00 93.19 86 ARG A CA 1
ATOM 616 C C . ARG A 1 86 ? 3.609 -5.476 4.487 1.00 93.19 86 ARG A C 1
ATOM 618 O O . ARG A 1 86 ? 2.506 -5.971 4.305 1.00 93.19 86 ARG A O 1
ATOM 625 N N . CYS A 1 87 ? 4.487 -5.317 3.503 1.00 94.69 87 CYS A N 1
ATOM 626 C CA . CYS A 1 87 ? 4.244 -5.673 2.110 1.00 94.69 87 CYS A CA 1
ATOM 627 C C . CYS A 1 87 ? 4.472 -7.167 1.832 1.00 94.69 87 CYS A C 1
ATOM 629 O O . CYS A 1 87 ? 4.126 -7.663 0.766 1.00 94.69 87 CYS A O 1
ATOM 631 N N . GLN A 1 88 ? 5.018 -7.917 2.788 1.00 93.50 88 GLN A N 1
ATOM 632 C CA . GLN A 1 88 ? 5.171 -9.371 2.697 1.00 93.50 88 GLN A CA 1
ATOM 633 C C . GLN A 1 88 ? 4.106 -10.135 3.491 1.00 93.50 88 GLN A C 1
ATOM 635 O O . GLN A 1 88 ? 3.992 -11.354 3.364 1.00 93.50 88 GLN A O 1
ATOM 640 N N . GLN A 1 89 ? 3.312 -9.443 4.311 1.00 94.50 89 GLN A N 1
ATOM 641 C CA . GLN A 1 89 ? 2.231 -10.072 5.066 1.00 94.50 89 GLN A CA 1
ATOM 642 C C . GLN A 1 89 ? 1.089 -10.494 4.117 1.00 94.50 89 GLN A C 1
ATOM 644 O O . GLN A 1 89 ? 0.808 -9.795 3.144 1.00 94.50 89 GLN A O 1
ATOM 649 N N . PRO A 1 90 ? 0.392 -11.616 4.369 1.00 95.06 90 PRO A N 1
ATOM 650 C CA . PRO A 1 90 ? -0.724 -12.053 3.529 1.00 95.06 90 PRO A CA 1
ATOM 651 C C . PRO A 1 90 ? -1.933 -11.115 3.659 1.00 95.06 90 PRO A C 1
ATOM 653 O O . PRO A 1 90 ? -2.037 -10.352 4.619 1.00 95.06 90 PRO A O 1
ATOM 656 N N . LEU A 1 91 ? -2.899 -11.218 2.741 1.00 96.56 91 LEU A N 1
ATOM 657 C CA . LEU A 1 91 ? -4.214 -10.604 2.938 1.00 96.56 91 LEU A CA 1
ATOM 658 C C . LEU A 1 91 ? -4.838 -11.122 4.242 1.00 96.56 91 LEU A C 1
ATOM 660 O O . LEU A 1 91 ? -5.013 -12.328 4.414 1.00 96.56 91 LEU A O 1
ATOM 664 N N . ASN A 1 92 ? -5.233 -10.209 5.129 1.00 95.88 92 ASN A N 1
ATOM 665 C CA . ASN A 1 92 ? -6.007 -10.530 6.322 1.00 95.88 92 ASN A CA 1
ATOM 666 C C . ASN A 1 92 ? -7.273 -9.662 6.378 1.00 95.88 92 ASN A C 1
ATOM 668 O O . ASN A 1 92 ? -7.223 -8.469 6.685 1.00 95.88 92 ASN A O 1
ATOM 672 N N . VAL A 1 93 ? -8.423 -10.279 6.090 1.00 96.19 93 VAL A N 1
ATOM 673 C CA . VAL A 1 93 ? -9.739 -9.615 6.128 1.00 96.19 93 VAL A CA 1
ATOM 674 C C . VAL A 1 93 ? -10.232 -9.340 7.551 1.00 96.19 93 VAL A C 1
ATOM 676 O O . VAL A 1 93 ? -11.168 -8.561 7.726 1.00 96.19 93 VAL A O 1
ATOM 679 N N . GLY A 1 94 ? -9.596 -9.926 8.566 1.00 94.50 94 GLY A N 1
ATOM 680 C CA . GLY A 1 94 ? -9.926 -9.728 9.969 1.00 94.50 94 GLY A CA 1
ATOM 681 C C . GLY A 1 94 ? -11.285 -10.294 10.382 1.00 94.50 94 GLY A C 1
ATOM 682 O O . GLY A 1 94 ? -11.883 -11.141 9.713 1.00 94.50 94 GLY A O 1
ATOM 683 N N . VAL A 1 95 ? -11.785 -9.791 11.507 1.00 93.12 95 VAL A N 1
ATOM 684 C CA . VAL A 1 95 ? -13.074 -10.159 12.112 1.00 93.12 95 VAL A CA 1
ATOM 685 C C . VAL A 1 95 ? -13.957 -8.924 12.315 1.00 93.12 95 VAL A C 1
ATOM 687 O O . VAL A 1 95 ? -13.512 -7.794 12.116 1.00 93.12 95 VAL A O 1
ATOM 690 N N . GLY A 1 96 ? -15.211 -9.142 12.717 1.00 92.12 96 GLY A N 1
ATOM 691 C CA . GLY A 1 96 ? -16.210 -8.088 12.918 1.00 92.12 96 GLY A CA 1
ATOM 692 C C . GLY A 1 96 ? -17.263 -8.049 11.812 1.00 92.12 96 GLY A C 1
ATOM 693 O O . GLY A 1 96 ? -17.279 -8.897 10.930 1.00 92.12 96 GLY A O 1
ATOM 694 N N . ASN A 1 97 ? -18.173 -7.079 11.866 1.00 92.94 97 ASN A N 1
ATOM 695 C CA . ASN A 1 97 ? -19.298 -6.972 10.925 1.00 92.94 97 ASN A CA 1
ATOM 696 C C . ASN A 1 97 ? -19.209 -5.735 10.022 1.00 92.94 97 ASN A C 1
ATOM 698 O O . ASN A 1 97 ? -20.174 -5.405 9.337 1.00 92.94 97 ASN A O 1
ATOM 702 N N . ALA A 1 98 ? -18.071 -5.035 10.026 1.00 94.94 98 ALA A N 1
ATOM 703 C CA . ALA A 1 98 ? -17.883 -3.887 9.156 1.00 94.94 98 ALA A CA 1
ATOM 704 C C . ALA A 1 98 ? -17.644 -4.340 7.707 1.00 94.94 98 ALA A C 1
ATOM 706 O O . ALA A 1 98 ? -17.148 -5.436 7.448 1.00 94.94 98 ALA A O 1
ATOM 707 N N . ASN A 1 99 ? -17.984 -3.469 6.763 1.00 96.81 99 ASN A N 1
ATOM 708 C CA . ASN A 1 99 ? -17.702 -3.648 5.345 1.00 96.81 99 ASN A CA 1
ATOM 709 C C . ASN A 1 99 ? -16.844 -2.467 4.882 1.00 96.81 99 ASN A C 1
ATOM 711 O O . ASN A 1 99 ? -17.359 -1.467 4.383 1.00 96.81 99 ASN A O 1
ATOM 715 N N . LEU A 1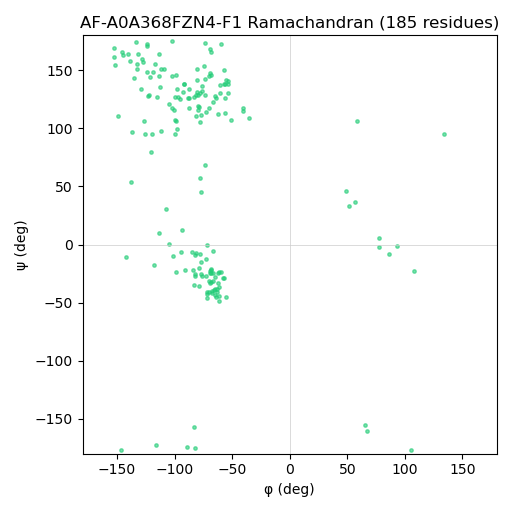 100 ? -15.541 -2.533 5.169 1.00 97.38 100 LEU A N 1
ATOM 716 C CA . LEU A 1 100 ? -14.609 -1.437 4.913 1.00 97.38 100 LEU A CA 1
ATOM 717 C C . LEU A 1 100 ? -13.804 -1.739 3.652 1.00 97.38 100 LEU A C 1
ATOM 719 O O . LEU A 1 100 ? -13.031 -2.695 3.627 1.00 97.38 100 LEU A O 1
ATOM 723 N N . GLN A 1 101 ? -13.950 -0.905 2.624 1.00 98.31 101 GLN A N 1
ATOM 724 C CA . GLN A 1 101 ? -13.111 -0.989 1.432 1.00 98.31 101 GLN A CA 1
ATOM 725 C C . GLN A 1 101 ? -11.666 -0.636 1.798 1.00 98.31 101 GLN A C 1
ATOM 727 O O . GLN A 1 101 ? -11.397 0.455 2.305 1.00 98.31 101 GLN A O 1
ATOM 732 N N . ARG A 1 102 ? -10.739 -1.556 1.534 1.00 98.00 102 ARG A N 1
ATOM 733 C CA . ARG A 1 102 ? -9.302 -1.394 1.781 1.00 98.00 102 ARG A CA 1
ATOM 734 C C . ARG A 1 102 ? -8.496 -1.844 0.577 1.00 98.00 102 ARG A C 1
ATOM 736 O O . ARG A 1 102 ? -9.047 -2.343 -0.408 1.00 98.00 102 ARG A O 1
ATOM 743 N N . TRP A 1 103 ? -7.195 -1.622 0.664 1.00 98.31 103 TRP A N 1
ATOM 744 C CA . TRP A 1 103 ? -6.210 -2.110 -0.286 1.00 98.31 103 TRP A CA 1
ATOM 745 C C . TRP A 1 103 ? -5.198 -2.976 0.449 1.00 98.31 103 TRP A C 1
ATOM 747 O O . TRP A 1 103 ? -4.851 -2.684 1.591 1.00 98.31 103 TRP A O 1
ATOM 757 N N . TYR A 1 104 ? -4.722 -4.025 -0.206 1.00 98.00 104 TYR A N 1
ATOM 758 C CA . TYR A 1 104 ? -3.607 -4.836 0.264 1.00 98.00 104 TYR A CA 1
ATOM 759 C C . TYR A 1 104 ? -2.636 -5.055 -0.891 1.00 98.00 104 TYR A C 1
ATOM 761 O O . TYR A 1 104 ? -3.030 -5.055 -2.060 1.00 98.00 104 TYR A O 1
ATOM 769 N N . PHE A 1 105 ? -1.365 -5.230 -0.572 1.00 97.06 105 PHE A N 1
ATOM 770 C CA . PHE A 1 105 ? -0.341 -5.561 -1.540 1.00 97.06 105 PHE A CA 1
ATOM 771 C C . PHE A 1 105 ? -0.261 -7.073 -1.729 1.00 97.06 105 PHE A C 1
ATOM 773 O O . PHE A 1 105 ? -0.094 -7.827 -0.770 1.00 97.06 105 PHE A O 1
ATOM 780 N N . ASN A 1 106 ? -0.364 -7.511 -2.978 1.00 94.69 106 ASN A N 1
ATOM 781 C CA . ASN A 1 106 ? -0.146 -8.889 -3.375 1.00 94.69 106 ASN A CA 1
ATOM 782 C C . ASN A 1 106 ? 1.278 -9.019 -3.949 1.00 94.69 106 ASN A C 1
ATOM 784 O O . ASN A 1 106 ? 1.514 -8.547 -5.067 1.00 94.69 106 ASN A O 1
ATOM 788 N N . PRO A 1 107 ? 2.226 -9.651 -3.226 1.00 89.25 107 PRO A N 1
ATOM 789 C CA . PRO A 1 107 ? 3.618 -9.748 -3.666 1.00 89.25 107 PRO A CA 1
ATOM 790 C C . PRO A 1 107 ? 3.801 -10.658 -4.885 1.00 89.25 107 PRO A C 1
ATOM 792 O O . PRO A 1 107 ? 4.760 -10.478 -5.631 1.00 89.25 107 PRO A O 1
ATOM 795 N N . LEU A 1 108 ? 2.875 -11.594 -5.133 1.00 87.19 108 LEU A N 1
ATOM 796 C CA . LEU A 1 108 ? 2.937 -12.486 -6.295 1.00 87.19 108 LEU A CA 1
ATOM 797 C C . LEU A 1 108 ? 2.629 -11.735 -7.590 1.00 87.19 108 LEU A C 1
ATOM 799 O O . LEU A 1 108 ? 3.284 -11.947 -8.604 1.00 87.19 108 LEU A O 1
ATOM 803 N N . THR A 1 109 ? 1.636 -10.844 -7.556 1.00 87.56 109 THR A N 1
ATOM 804 C CA . THR A 1 109 ? 1.240 -10.044 -8.724 1.00 87.56 109 THR A CA 1
ATOM 805 C C . THR A 1 109 ? 1.906 -8.670 -8.758 1.00 87.56 109 THR A C 1
ATOM 807 O O . THR A 1 109 ? 1.698 -7.933 -9.719 1.00 87.56 109 THR A O 1
ATOM 810 N N . GLN A 1 110 ? 2.636 -8.301 -7.699 1.00 87.12 110 GLN A N 1
ATOM 811 C CA . GLN A 1 110 ? 3.198 -6.966 -7.456 1.00 87.12 110 GLN A CA 1
ATOM 812 C C . GLN A 1 110 ? 2.160 -5.849 -7.634 1.00 87.12 110 GLN A C 1
ATOM 814 O O . GLN A 1 110 ? 2.388 -4.847 -8.311 1.00 87.12 110 GLN A O 1
ATOM 819 N N . GLN A 1 111 ? 0.970 -6.041 -7.061 1.00 90.38 111 GLN A N 1
ATOM 820 C CA . GLN A 1 111 ? -0.144 -5.104 -7.214 1.00 90.38 111 GLN A CA 1
ATOM 821 C C . GLN A 1 111 ? -0.830 -4.827 -5.889 1.00 90.38 111 GLN A C 1
ATOM 823 O O . GLN A 1 111 ? -1.060 -5.727 -5.087 1.00 90.38 111 GLN A O 1
ATOM 828 N N . CYS A 1 112 ? -1.248 -3.578 -5.725 1.00 95.19 112 CYS A N 1
ATOM 829 C CA . CYS A 1 112 ? -2.217 -3.198 -4.715 1.00 95.19 112 CYS A CA 1
ATOM 830 C C . CYS A 1 112 ? -3.618 -3.535 -5.215 1.00 95.19 112 CYS A C 1
ATOM 832 O O . CYS A 1 112 ? -4.075 -2.970 -6.211 1.00 95.19 112 CYS A O 1
ATOM 834 N N . GLN A 1 113 ? -4.286 -4.457 -4.531 1.00 96.50 113 GLN A N 1
ATOM 835 C CA . GLN A 1 113 ? -5.600 -4.973 -4.896 1.00 96.50 113 GLN A CA 1
ATOM 836 C C . GLN A 1 113 ? -6.651 -4.562 -3.854 1.00 96.50 113 GLN A C 1
ATOM 838 O O . GLN A 1 113 ? -6.332 -4.472 -2.664 1.00 96.50 113 GLN A O 1
ATOM 843 N N . PRO A 1 114 ? -7.900 -4.292 -4.276 1.00 97.88 114 PRO A N 1
ATOM 844 C CA . PRO A 1 114 ? -8.979 -3.975 -3.353 1.00 97.88 114 PRO A CA 1
ATOM 845 C C . PRO A 1 114 ? -9.368 -5.205 -2.521 1.00 97.88 114 PRO A C 1
ATOM 847 O O . PRO A 1 114 ? -9.374 -6.331 -3.018 1.00 97.88 114 PRO A O 1
ATOM 850 N N . CYS A 1 115 ? -9.752 -4.991 -1.266 1.00 97.75 115 CYS A N 1
ATOM 851 C CA . CYS A 1 115 ? -10.334 -6.018 -0.405 1.00 97.75 115 CYS A CA 1
ATOM 852 C C . CYS A 1 115 ? -11.408 -5.428 0.521 1.00 97.75 115 CYS A C 1
ATOM 854 O O . CYS A 1 115 ? -11.479 -4.215 0.725 1.00 97.75 115 CYS A O 1
ATOM 856 N N . VAL A 1 116 ? -12.244 -6.303 1.083 1.00 98.31 116 VAL A N 1
ATOM 857 C CA . VAL A 1 116 ? -13.216 -5.944 2.122 1.00 98.31 116 VAL A CA 1
ATOM 858 C C . VAL A 1 116 ? -12.656 -6.351 3.479 1.00 98.31 116 VAL A C 1
ATOM 860 O O . VAL A 1 116 ? -12.459 -7.535 3.751 1.00 98.31 116 VAL A O 1
ATOM 863 N N . TYR A 1 117 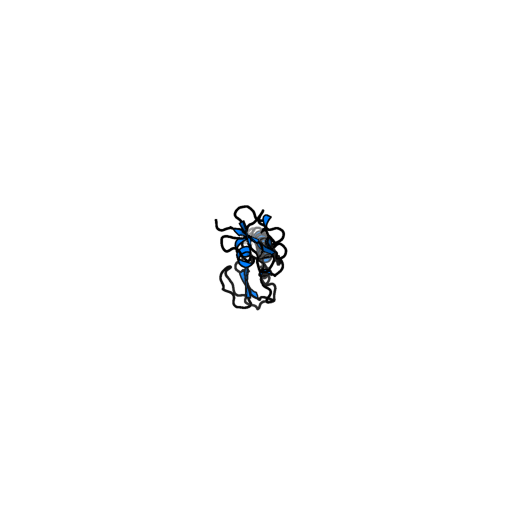? -12.404 -5.363 4.332 1.00 98.00 117 TYR A N 1
ATOM 864 C CA . TYR A 1 117 ? -11.914 -5.551 5.691 1.00 98.00 117 TYR A CA 1
ATOM 865 C C . TYR A 1 117 ? -13.062 -5.503 6.703 1.00 98.00 117 TYR A C 1
ATOM 867 O O . TYR A 1 117 ? -13.894 -4.592 6.676 1.00 98.00 117 TYR A O 1
ATOM 875 N N . ARG A 1 118 ? -13.081 -6.466 7.631 1.00 96.69 118 ARG A N 1
ATOM 876 C CA . ARG A 1 118 ? -14.169 -6.657 8.605 1.00 96.69 118 ARG A CA 1
ATOM 877 C C . ARG A 1 118 ? -14.093 -5.740 9.830 1.00 96.69 118 ARG A C 1
ATOM 879 O O . ARG A 1 118 ? -15.048 -5.669 10.605 1.00 96.69 118 ARG A O 1
ATOM 886 N N . GLY A 1 119 ? -12.998 -4.986 9.957 1.00 94.94 119 GLY A N 1
ATOM 887 C CA . GLY A 1 119 ? -12.846 -3.878 10.903 1.00 94.94 119 GLY A CA 1
ATOM 888 C C . GLY A 1 119 ? -11.918 -4.149 12.086 1.00 94.94 119 GLY A C 1
ATOM 889 O O . GLY A 1 119 ? -11.384 -3.191 12.639 1.00 94.94 119 GLY A O 1
ATOM 890 N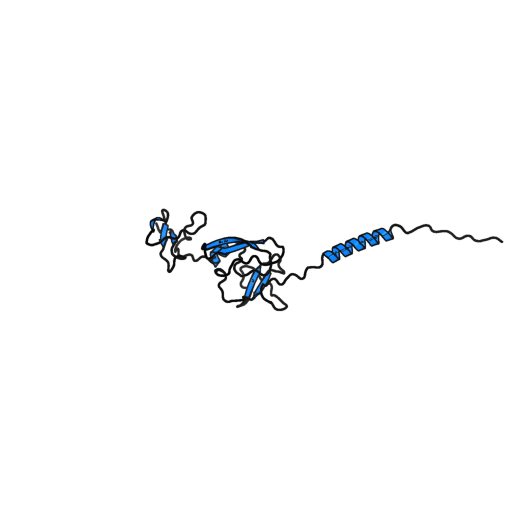 N . LEU A 1 120 ? -11.681 -5.410 12.456 1.00 94.38 120 LEU A N 1
ATOM 891 C CA . LEU A 1 120 ? -10.868 -5.781 13.623 1.00 94.38 120 LEU A CA 1
ATOM 892 C C . LEU A 1 120 ? -9.857 -6.876 13.269 1.00 94.38 120 LEU A C 1
ATOM 894 O O . LEU A 1 120 ? -10.054 -7.624 12.315 1.00 94.38 120 LEU A O 1
ATOM 898 N N . GLN A 1 121 ? -8.762 -6.966 14.020 1.00 93.25 121 GLN A N 1
ATOM 899 C CA . GLN A 1 121 ? -7.7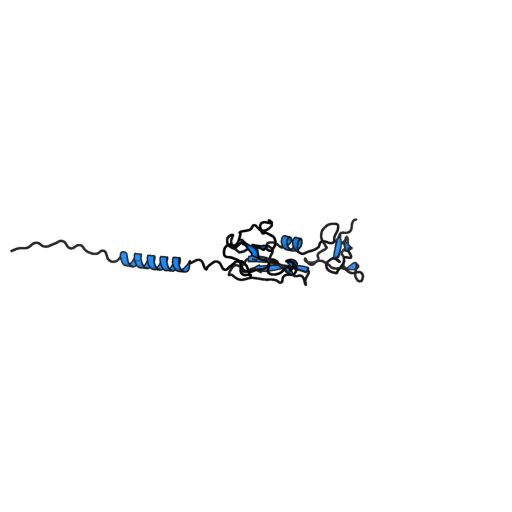81 -8.061 13.974 1.00 93.25 121 GLN A CA 1
ATOM 900 C C . GLN A 1 121 ? -7.149 -8.305 12.593 1.00 93.25 121 GLN A C 1
ATOM 902 O O . GLN A 1 121 ? -6.888 -9.438 12.192 1.00 93.25 121 GLN A O 1
ATOM 907 N N . GLY A 1 122 ? -6.913 -7.221 11.852 1.00 93.31 122 GLY A N 1
ATOM 908 C CA . GLY A 1 122 ? -6.150 -7.257 10.606 1.00 93.31 122 GLY A CA 1
ATOM 909 C C . GLY A 1 122 ? -4.645 -7.231 10.868 1.00 93.31 122 GLY A C 1
ATOM 910 O O . GLY A 1 122 ? -4.193 -7.234 12.014 1.00 93.31 122 GLY A O 1
ATOM 911 N N . ASN A 1 123 ? -3.871 -7.162 9.792 1.00 94.50 123 ASN A N 1
ATOM 912 C CA . ASN A 1 123 ? -2.425 -6.962 9.836 1.00 94.50 123 ASN A CA 1
ATOM 913 C C . ASN A 1 123 ? -2.039 -5.617 9.180 1.00 94.50 123 ASN A C 1
ATOM 915 O O . ASN A 1 123 ? -2.912 -4.802 8.875 1.00 94.50 123 ASN A O 1
ATOM 919 N N . GLU A 1 124 ? -0.742 -5.356 9.002 1.00 94.19 124 GLU A N 1
ATOM 920 C CA . GLU A 1 124 ? -0.231 -4.083 8.461 1.00 94.19 124 GLU A CA 1
ATOM 921 C C . GLU A 1 124 ? -0.385 -3.965 6.939 1.00 94.19 124 GLU A C 1
ATOM 923 O O . GLU A 1 124 ? -0.285 -2.859 6.389 1.00 94.19 124 GLU A O 1
ATOM 928 N N . ASN A 1 125 ? -0.646 -5.087 6.259 1.00 96.38 125 ASN A N 1
ATOM 929 C CA . ASN A 1 125 ? -0.987 -5.132 4.839 1.00 96.38 125 ASN A CA 1
ATOM 930 C C . ASN A 1 125 ? -2.455 -4.737 4.607 1.00 96.38 125 ASN A C 1
ATOM 932 O O . ASN A 1 125 ? -3.276 -5.499 4.094 1.00 96.38 125 ASN A O 1
ATOM 936 N N . ASN A 1 126 ? -2.800 -3.539 5.068 1.00 96.56 126 ASN A N 1
ATOM 937 C CA . ASN A 1 126 ? -4.135 -2.970 5.015 1.00 96.56 126 ASN A CA 1
ATOM 938 C C . ASN A 1 126 ? -3.994 -1.450 4.899 1.00 96.56 126 ASN A C 1
ATOM 940 O O . ASN A 1 126 ? -3.538 -0.784 5.827 1.00 96.56 126 ASN A O 1
ATOM 944 N N . PHE A 1 127 ? -4.345 -0.919 3.735 1.00 97.06 127 PHE A N 1
ATOM 945 C CA . PHE A 1 127 ? -4.160 0.481 3.367 1.00 97.06 127 PHE A CA 1
ATOM 946 C C . PHE A 1 127 ? -5.510 1.137 3.076 1.00 97.06 127 PHE A C 1
ATOM 948 O O . PHE A 1 127 ? -6.437 0.488 2.573 1.00 97.06 127 PHE A O 1
ATOM 955 N N . LEU A 1 128 ? -5.624 2.437 3.358 1.00 96.44 128 LEU A N 1
ATOM 956 C CA . LEU A 1 128 ? -6.857 3.198 3.124 1.00 96.44 128 LEU A CA 1
ATOM 957 C C . LEU A 1 128 ? -7.053 3.542 1.646 1.00 96.44 128 LEU A C 1
ATOM 959 O O . LEU A 1 128 ? -8.184 3.694 1.188 1.00 96.44 128 LEU A O 1
ATOM 963 N N . SER A 1 129 ? -5.963 3.641 0.886 1.00 96.31 129 SER A N 1
ATOM 964 C CA . SER A 1 129 ? -6.004 3.953 -0.541 1.00 96.31 129 SER A CA 1
ATOM 965 C C . SER A 1 129 ? -5.016 3.114 -1.344 1.00 96.31 129 SER A C 1
ATOM 967 O O . SER A 1 129 ? -4.002 2.640 -0.827 1.00 96.31 129 SER A O 1
ATOM 969 N N . LYS A 1 130 ? -5.292 2.982 -2.647 1.00 95.06 130 LYS A N 1
ATOM 970 C CA . LYS A 1 130 ? -4.370 2.356 -3.597 1.00 95.06 130 LYS A CA 1
ATOM 971 C C . LYS A 1 130 ? -3.007 3.043 -3.571 1.00 95.06 130 LYS A C 1
ATOM 973 O O . LYS A 1 130 ? -1.994 2.366 -3.501 1.00 95.06 130 LYS A O 1
ATOM 978 N N . GLN A 1 131 ? -2.997 4.375 -3.579 1.00 92.88 131 GLN A N 1
ATOM 979 C CA . GLN A 1 131 ? -1.772 5.169 -3.604 1.00 92.88 131 GLN A CA 1
ATOM 980 C C . GLN A 1 131 ? -0.921 4.957 -2.346 1.00 92.88 131 GLN A C 1
ATOM 982 O O . GLN A 1 131 ? 0.292 4.829 -2.452 1.00 92.88 131 GLN A O 1
ATOM 987 N N . GLU A 1 132 ? -1.538 4.872 -1.164 1.00 94.25 132 GLU A N 1
ATOM 988 C CA . GLU A 1 132 ? -0.821 4.566 0.081 1.00 94.25 132 GLU A CA 1
ATOM 989 C C . GLU A 1 132 ? -0.153 3.184 0.017 1.00 94.25 132 GLU A C 1
ATOM 991 O O . GLU A 1 132 ? 1.015 3.046 0.378 1.00 94.25 132 GLU A O 1
ATOM 996 N N . CYS A 1 133 ? -0.873 2.181 -0.493 1.00 95.94 133 CYS A N 1
ATOM 997 C CA . CYS A 1 133 ? -0.331 0.844 -0.712 1.00 95.94 133 CYS A CA 1
ATOM 998 C C . CYS A 1 133 ? 0.839 0.859 -1.705 1.00 95.94 133 CYS A C 1
ATOM 1000 O O . CYS A 1 133 ? 1.903 0.313 -1.420 1.00 95.94 133 CYS A O 1
ATOM 1002 N N . GLU A 1 134 ? 0.670 1.523 -2.851 1.00 92.69 134 GLU A N 1
ATOM 1003 C CA . GLU A 1 134 ? 1.686 1.575 -3.904 1.00 92.69 134 GLU A CA 1
ATOM 1004 C C . GLU A 1 134 ? 2.943 2.298 -3.421 1.00 92.69 134 GLU A C 1
ATOM 1006 O O . GLU A 1 134 ? 4.037 1.769 -3.577 1.00 92.69 134 GLU A O 1
ATOM 1011 N N . ASN A 1 135 ? 2.796 3.438 -2.745 1.00 91.00 135 ASN A N 1
ATOM 1012 C CA . ASN A 1 135 ? 3.922 4.175 -2.171 1.00 91.00 135 ASN A CA 1
ATOM 1013 C C . ASN A 1 135 ? 4.645 3.399 -1.062 1.00 91.00 135 ASN A C 1
ATOM 1015 O O . ASN A 1 135 ? 5.825 3.638 -0.825 1.00 91.00 135 ASN A O 1
ATOM 1019 N N . SER A 1 136 ? 3.936 2.515 -0.356 1.00 92.25 136 SER A N 1
ATOM 1020 C CA . SER A 1 136 ? 4.524 1.729 0.732 1.00 92.25 136 SER A CA 1
ATOM 1021 C C . SER A 1 136 ? 5.245 0.480 0.235 1.00 92.25 136 SER A C 1
ATOM 1023 O O . SER A 1 136 ? 6.233 0.086 0.843 1.00 92.25 136 SER A O 1
ATOM 1025 N N . CYS A 1 137 ? 4.738 -0.157 -0.825 1.00 93.88 137 CYS A N 1
ATOM 1026 C CA . CYS A 1 137 ? 5.146 -1.512 -1.206 1.00 93.88 137 CYS A CA 1
ATOM 1027 C C . CYS A 1 137 ? 5.799 -1.638 -2.577 1.00 93.88 137 CYS A C 1
ATOM 1029 O O . CYS A 1 137 ? 6.441 -2.653 -2.843 1.00 93.88 137 CYS A O 1
ATOM 1031 N N . LEU A 1 138 ? 5.639 -0.653 -3.459 1.00 90.50 138 LEU A N 1
ATOM 1032 C CA . LEU A 1 138 ? 6.275 -0.682 -4.769 1.00 90.50 138 LEU A CA 1
ATOM 1033 C C . LEU A 1 138 ? 7.560 0.131 -4.745 1.00 90.50 138 LEU A C 1
ATOM 1035 O O . LEU A 1 138 ? 7.571 1.316 -4.415 1.00 90.50 138 LEU A O 1
ATOM 1039 N N . VAL A 1 139 ? 8.644 -0.509 -5.168 1.00 86.44 139 VAL A N 1
ATOM 1040 C CA . VAL A 1 139 ? 9.901 0.177 -5.444 1.00 86.44 139 VAL A CA 1
ATOM 1041 C C . VAL A 1 139 ? 9.775 0.857 -6.804 1.00 86.44 139 VAL A C 1
ATOM 1043 O O . VAL A 1 139 ? 9.367 0.230 -7.780 1.00 86.44 139 VAL A O 1
ATOM 1046 N N . ASN A 1 140 ? 10.125 2.142 -6.878 1.00 89.56 140 ASN A N 1
ATOM 1047 C CA . ASN A 1 140 ? 10.227 2.857 -8.145 1.00 89.56 140 ASN A CA 1
ATOM 1048 C C . ASN A 1 140 ? 11.695 2.892 -8.608 1.00 89.56 140 ASN A C 1
ATOM 1050 O O . ASN A 1 140 ? 12.455 3.730 -8.121 1.00 89.56 140 ASN A O 1
ATOM 1054 N N . PRO A 1 141 ? 12.110 2.011 -9.535 1.00 91.12 141 PRO A N 1
ATOM 1055 C CA . PRO A 1 141 ? 13.462 2.029 -10.087 1.00 91.12 141 PRO A CA 1
ATOM 1056 C C . PRO A 1 141 ? 13.676 3.129 -11.143 1.00 91.12 141 PRO A C 1
ATOM 1058 O O . PRO A 1 141 ? 14.802 3.346 -11.585 1.00 91.12 141 PRO A O 1
ATOM 1061 N N . CYS A 1 142 ? 12.624 3.825 -11.582 1.00 92.12 142 CYS A N 1
ATOM 1062 C CA . CYS A 1 142 ? 12.737 4.830 -12.629 1.00 92.12 142 CYS A CA 1
ATOM 1063 C C . CYS A 1 142 ? 13.245 6.158 -12.069 1.00 92.12 142 CYS A C 1
ATOM 1065 O O . CYS A 1 142 ? 12.696 6.707 -11.117 1.00 92.12 142 CYS A O 1
ATOM 1067 N N . LYS A 1 143 ? 14.259 6.733 -12.728 1.00 91.00 143 LYS A N 1
ATOM 1068 C CA . LYS A 1 143 ? 14.773 8.070 -12.391 1.00 91.00 143 LYS A CA 1
ATOM 1069 C C . LYS A 1 143 ? 13.713 9.162 -12.581 1.00 91.00 143 LYS A C 1
ATOM 1071 O O . LYS A 1 143 ? 13.734 10.170 -11.881 1.00 91.00 143 LYS A O 1
ATOM 1076 N N . ILE A 1 144 ? 12.832 8.983 -13.565 1.00 89.44 144 ILE A N 1
ATOM 1077 C CA . ILE A 1 144 ? 11.793 9.939 -13.948 1.00 89.44 144 ILE A CA 1
ATOM 1078 C C . ILE A 1 144 ? 10.463 9.207 -14.015 1.00 89.44 144 ILE A C 1
ATOM 1080 O O . ILE A 1 144 ? 10.368 8.136 -14.615 1.00 89.44 144 ILE A O 1
ATOM 1084 N N . GLY A 1 145 ? 9.438 9.820 -13.426 1.00 88.19 145 GLY A N 1
ATOM 1085 C CA . GLY A 1 145 ? 8.094 9.262 -13.403 1.00 88.19 145 GLY A CA 1
ATOM 1086 C C . GLY A 1 145 ? 8.014 7.971 -12.592 1.00 88.19 145 GLY A C 1
ATOM 1087 O O . GLY A 1 145 ? 8.809 7.734 -11.684 1.00 88.19 145 GLY A O 1
ATOM 1088 N N . ALA A 1 146 ? 7.019 7.153 -12.914 1.00 90.50 146 ALA A N 1
ATOM 1089 C CA . ALA A 1 146 ? 6.813 5.828 -12.342 1.00 90.50 146 ALA A CA 1
ATOM 1090 C C . ALA A 1 146 ? 7.008 4.759 -13.431 1.00 90.50 146 ALA A C 1
ATOM 1092 O O . ALA A 1 146 ? 6.957 5.094 -14.619 1.00 90.50 146 ALA A O 1
ATOM 1093 N N . PRO A 1 147 ? 7.187 3.478 -13.063 1.00 92.38 147 PRO A N 1
ATOM 1094 C CA . PRO A 1 147 ? 7.257 2.395 -14.033 1.00 92.38 147 PRO A CA 1
ATOM 1095 C C . PRO A 1 147 ? 6.021 2.368 -14.929 1.00 92.38 147 PRO A C 1
ATOM 1097 O O . PRO A 1 147 ? 4.899 2.593 -14.458 1.00 92.38 147 PRO A O 1
ATOM 1100 N N . TYR A 1 148 ? 6.220 2.067 -16.212 1.00 93.50 148 TYR A N 1
ATOM 1101 C CA . TYR A 1 148 ? 5.127 1.959 -17.170 1.00 93.50 148 TYR A CA 1
ATOM 1102 C C . TYR A 1 148 ? 4.144 0.869 -16.749 1.00 93.50 148 TYR A C 1
ATOM 1104 O O . TYR A 1 148 ? 4.528 -0.236 -16.348 1.00 93.50 148 TYR A O 1
ATOM 1112 N N . ARG A 1 149 ? 2.855 1.185 -16.883 1.00 91.25 149 ARG A N 1
ATOM 1113 C CA . ARG A 1 149 ? 1.763 0.277 -16.556 1.00 91.25 149 ARG A CA 1
ATOM 1114 C C . ARG A 1 149 ? 0.875 0.041 -17.761 1.00 91.25 149 ARG A C 1
ATOM 1116 O O . ARG A 1 149 ? 0.350 0.989 -18.338 1.00 91.25 149 ARG A O 1
ATOM 1123 N N . SER A 1 150 ? 0.630 -1.228 -18.061 1.00 92.81 150 SER A N 1
ATOM 1124 C CA . SER A 1 150 ? -0.387 -1.656 -19.017 1.00 92.81 150 SER A CA 1
ATOM 1125 C C . SER A 1 150 ? -1.579 -2.205 -18.241 1.00 92.81 150 SER A C 1
ATOM 1127 O O . SER A 1 150 ? -1.420 -3.097 -17.411 1.00 92.81 150 SER A O 1
ATOM 1129 N N . GLN A 1 151 ? -2.764 -1.615 -18.430 1.00 87.62 151 GLN A N 1
ATOM 1130 C CA . GLN A 1 151 ? -3.988 -1.983 -17.695 1.00 87.62 151 GLN A CA 1
ATOM 1131 C C . GLN A 1 151 ? -3.808 -2.014 -16.157 1.00 87.62 151 GLN A C 1
ATOM 1133 O O . GLN A 1 151 ? -4.419 -2.808 -15.451 1.00 87.62 151 GLN A O 1
ATOM 1138 N N . GLY A 1 152 ? -2.952 -1.134 -15.623 1.00 81.25 152 GLY A N 1
ATOM 1139 C CA . GLY A 1 152 ? -2.656 -1.035 -14.188 1.00 81.25 152 GLY A CA 1
ATOM 1140 C C . GLY A 1 152 ? -1.549 -1.965 -13.676 1.00 81.25 152 GLY A C 1
ATOM 1141 O O . GLY A 1 152 ? -1.108 -1.778 -12.538 1.00 81.25 152 GLY A O 1
ATOM 1142 N N . VAL A 1 153 ? -1.061 -2.888 -14.508 1.00 85.06 153 VAL A N 1
ATOM 1143 C CA . VAL A 1 153 ? 0.023 -3.834 -14.204 1.00 85.06 153 VAL A CA 1
ATOM 1144 C C . VAL A 1 153 ? 1.360 -3.251 -14.645 1.00 85.06 153 VAL A C 1
ATOM 1146 O O . VAL A 1 153 ? 1.475 -2.780 -15.775 1.00 85.06 153 VAL A O 1
ATOM 1149 N N . ILE A 1 154 ? 2.369 -3.278 -13.771 1.00 88.12 154 ILE A N 1
ATOM 1150 C CA . ILE A 1 154 ? 3.727 -2.849 -14.125 1.00 88.12 154 ILE A CA 1
ATOM 1151 C C . ILE A 1 154 ? 4.281 -3.788 -15.194 1.00 88.12 154 ILE A C 1
ATOM 1153 O O . ILE A 1 154 ? 4.298 -5.006 -15.015 1.00 88.12 154 ILE A O 1
ATOM 1157 N N . VAL A 1 155 ? 4.737 -3.215 -16.306 1.00 91.81 155 VAL A N 1
ATOM 1158 C CA . VAL A 1 155 ? 5.344 -3.995 -17.383 1.00 91.81 155 VAL A CA 1
ATOM 1159 C C . VAL A 1 155 ? 6.797 -4.279 -17.027 1.00 91.81 155 VAL A C 1
ATOM 1161 O O . VAL A 1 155 ? 7.638 -3.376 -17.006 1.00 91.81 155 VAL A O 1
ATOM 1164 N N . GLN A 1 156 ? 7.069 -5.551 -16.747 1.00 92.56 156 GLN A N 1
ATOM 1165 C CA . GLN A 1 156 ? 8.419 -6.073 -16.579 1.00 92.56 156 GLN A CA 1
ATOM 1166 C C . GLN A 1 156 ? 9.049 -6.336 -17.944 1.00 92.56 156 GLN A C 1
ATOM 1168 O O . GLN A 1 156 ? 8.392 -6.805 -18.876 1.00 92.56 156 GLN A O 1
ATOM 1173 N N . CYS A 1 157 ? 10.337 -6.043 -18.044 1.00 94.50 157 CYS A N 1
ATOM 1174 C CA . CYS A 1 157 ? 11.137 -6.294 -19.233 1.00 94.50 157 CYS A CA 1
ATOM 1175 C C . CYS A 1 157 ? 12.348 -7.155 -18.865 1.00 94.50 157 CYS A C 1
ATOM 1177 O O . CYS A 1 157 ? 12.590 -7.448 -17.698 1.00 94.50 157 CYS A O 1
ATOM 1179 N N . SER A 1 158 ? 13.091 -7.633 -19.854 1.00 94.31 158 SER A N 1
ATOM 1180 C CA . SER A 1 158 ? 14.309 -8.409 -19.630 1.00 94.31 158 SER A CA 1
ATOM 1181 C C . SER A 1 158 ? 15.263 -8.245 -20.804 1.00 94.31 158 SER A C 1
ATOM 1183 O O . SER A 1 158 ? 14.880 -7.751 -21.866 1.00 94.31 158 SER A O 1
ATOM 1185 N N . ALA A 1 159 ? 16.500 -8.714 -20.633 1.00 89.75 159 ALA A N 1
ATOM 1186 C CA . ALA A 1 159 ? 17.515 -8.653 -21.681 1.00 89.75 159 ALA A CA 1
ATOM 1187 C C . ALA A 1 159 ? 17.109 -9.450 -22.935 1.00 89.75 159 ALA A C 1
ATOM 1189 O O . ALA A 1 159 ? 17.569 -9.152 -24.032 1.00 89.75 159 ALA A O 1
ATOM 1190 N N . MET A 1 160 ? 16.222 -10.440 -22.781 1.00 90.62 160 MET A N 1
ATOM 1191 C CA . MET A 1 160 ? 15.719 -11.262 -23.883 1.00 90.62 160 MET A CA 1
ATOM 1192 C C . MET A 1 160 ? 14.544 -10.615 -24.627 1.00 90.62 160 MET A C 1
ATOM 1194 O O . MET A 1 160 ? 14.280 -10.967 -25.773 1.00 90.62 160 MET A O 1
ATOM 1198 N N . ASN A 1 161 ? 13.822 -9.685 -23.997 1.00 90.00 161 ASN A N 1
ATOM 1199 C CA . ASN A 1 161 ? 12.636 -9.047 -24.575 1.00 90.00 161 ASN A CA 1
ATOM 1200 C C . ASN A 1 161 ? 12.577 -7.528 -24.305 1.00 90.00 161 ASN A C 1
ATOM 1202 O O . ASN A 1 161 ? 11.552 -7.024 -23.839 1.00 90.00 161 ASN A O 1
ATOM 1206 N N . PRO A 1 162 ? 13.627 -6.758 -24.649 1.00 86.56 162 PRO A N 1
ATOM 1207 C CA . PRO A 1 162 ? 13.651 -5.315 -24.401 1.00 86.56 162 PRO A CA 1
ATOM 1208 C C . PRO A 1 162 ? 12.548 -4.558 -25.163 1.00 86.56 162 PRO A C 1
ATOM 1210 O O . PRO A 1 162 ? 12.107 -3.503 -24.718 1.00 86.56 162 PRO A O 1
ATOM 1213 N N . GLY A 1 163 ? 12.055 -5.117 -26.275 1.00 90.69 163 GLY A N 1
ATOM 1214 C CA . GLY A 1 163 ? 10.984 -4.537 -27.095 1.00 90.69 163 GLY A CA 1
ATOM 1215 C C . GLY A 1 163 ? 9.579 -4.586 -26.482 1.00 90.69 163 GLY A C 1
ATOM 1216 O O . GLY A 1 163 ? 8.641 -4.108 -27.108 1.00 90.69 163 GLY A O 1
ATOM 1217 N N . VAL A 1 164 ? 9.406 -5.150 -25.280 1.00 95.31 164 VAL A N 1
ATOM 1218 C CA . VAL A 1 164 ? 8.119 -5.100 -24.559 1.00 95.31 164 VAL A CA 1
ATOM 1219 C C . VAL A 1 164 ? 7.776 -3.683 -24.080 1.00 95.31 164 VAL A C 1
ATOM 1221 O O . VAL A 1 164 ? 6.610 -3.370 -23.838 1.00 95.31 164 VAL A O 1
ATOM 1224 N N . CYS A 1 165 ? 8.783 -2.815 -23.943 1.00 95.62 165 CYS A N 1
ATOM 1225 C CA . CYS A 1 165 ? 8.574 -1.434 -23.538 1.00 95.62 165 CYS A CA 1
ATOM 1226 C C . CYS A 1 165 ? 8.011 -0.601 -24.699 1.00 95.62 165 CYS A C 1
ATOM 1228 O O . CYS A 1 165 ? 8.541 -0.662 -25.810 1.00 95.62 165 CYS A O 1
ATOM 1230 N N . PRO A 1 166 ? 6.950 0.194 -24.466 1.00 95.50 166 PRO A N 1
ATOM 1231 C CA . PRO A 1 166 ? 6.353 1.023 -25.507 1.00 95.50 166 PRO A CA 1
ATOM 1232 C C . PRO A 1 166 ? 7.277 2.181 -25.911 1.00 95.50 166 PRO A C 1
ATOM 1234 O O . PRO A 1 166 ? 8.246 2.504 -25.223 1.00 95.50 166 PRO A O 1
ATOM 1237 N N . ALA A 1 167 ? 6.939 2.858 -27.011 1.00 93.56 167 ALA A N 1
ATOM 1238 C CA . ALA A 1 167 ? 7.676 4.035 -27.465 1.00 93.56 167 ALA A CA 1
ATOM 1239 C C . ALA A 1 167 ? 7.808 5.093 -26.348 1.00 93.56 167 ALA A C 1
ATOM 1241 O O . ALA A 1 167 ? 6.887 5.312 -25.556 1.00 93.56 167 ALA A O 1
ATOM 1242 N N . GLY A 1 168 ? 8.981 5.728 -26.269 1.00 92.00 168 GLY A N 1
ATOM 1243 C CA . GLY A 1 168 ? 9.321 6.675 -25.200 1.00 92.00 168 GLY A CA 1
ATOM 1244 C C . GLY A 1 168 ? 9.710 6.023 -23.868 1.00 92.00 168 GLY A C 1
ATOM 1245 O O . GLY A 1 168 ? 9.918 6.740 -22.891 1.00 92.00 168 GLY A O 1
ATOM 1246 N N . HIS A 1 169 ? 9.827 4.692 -23.812 1.00 95.81 169 HIS A N 1
ATOM 1247 C CA . HIS A 1 169 ? 10.304 3.961 -22.641 1.00 95.81 169 HIS A CA 1
ATOM 1248 C C . HIS A 1 169 ? 11.507 3.081 -22.985 1.00 95.81 169 HIS A C 1
ATOM 1250 O O . HIS A 1 169 ? 11.619 2.558 -24.092 1.00 95.81 169 HIS A O 1
ATOM 1256 N N . TYR A 1 170 ? 12.396 2.898 -22.015 1.00 94.75 170 TYR A N 1
ATOM 1257 C CA . TYR A 1 170 ? 13.521 1.971 -22.080 1.00 94.75 170 TYR A CA 1
ATOM 1258 C C . TYR A 1 170 ? 13.368 0.888 -21.011 1.00 94.75 170 TYR A C 1
ATOM 1260 O O . TYR A 1 170 ? 12.724 1.100 -19.982 1.00 94.75 170 TYR A O 1
ATOM 1268 N N . CYS A 1 171 ? 13.975 -0.275 -21.241 1.00 95.94 171 CYS A N 1
ATOM 1269 C CA . CYS A 1 171 ? 14.036 -1.315 -20.225 1.00 95.94 171 CYS A CA 1
ATOM 1270 C C . CYS A 1 171 ? 15.100 -0.959 -19.181 1.00 95.94 171 CYS A C 1
ATOM 1272 O O . CYS A 1 171 ? 16.294 -0.938 -19.489 1.00 95.94 171 CYS A O 1
ATOM 1274 N N . HIS A 1 172 ? 14.671 -0.655 -17.958 1.00 95.00 172 HIS A N 1
ATOM 1275 C CA . HIS A 1 172 ? 15.562 -0.511 -16.816 1.00 95.00 172 HIS A CA 1
ATOM 1276 C C . HIS A 1 172 ? 15.887 -1.896 -16.255 1.00 95.00 172 HIS A C 1
ATOM 1278 O O . HIS A 1 172 ? 14.973 -2.659 -15.954 1.00 95.00 172 HIS A O 1
ATOM 1284 N N . TYR A 1 173 ? 17.173 -2.200 -16.073 1.00 94.31 173 TYR A N 1
ATOM 1285 C CA . TYR A 1 173 ? 17.645 -3.457 -15.490 1.00 94.31 173 TYR A CA 1
ATOM 1286 C C . TYR A 1 173 ? 17.979 -3.264 -14.015 1.00 94.31 173 TYR A C 1
ATOM 1288 O O . TYR A 1 173 ? 18.966 -2.612 -13.678 1.00 94.31 173 TYR A O 1
ATOM 1296 N N . GLY A 1 174 ? 17.120 -3.794 -13.146 1.00 90.94 174 GLY A N 1
ATOM 1297 C CA . GLY A 1 174 ? 17.290 -3.735 -11.698 1.00 90.94 174 GLY A CA 1
ATOM 1298 C C . GLY A 1 174 ? 18.080 -4.919 -11.139 1.00 90.94 174 GLY A C 1
ATOM 1299 O O . GLY A 1 174 ? 18.589 -5.755 -11.883 1.00 90.94 174 GLY A O 1
ATOM 1300 N N . ALA A 1 175 ? 18.170 -4.998 -9.810 1.00 90.00 175 ALA A N 1
ATOM 1301 C CA . ALA A 1 175 ? 18.829 -6.109 -9.117 1.00 90.00 175 ALA A CA 1
ATOM 1302 C C . ALA A 1 175 ? 18.044 -7.429 -9.237 1.00 90.00 175 ALA A C 1
ATOM 1304 O O . ALA A 1 175 ? 18.619 -8.511 -9.137 1.00 90.00 175 ALA A O 1
ATOM 1305 N N . ASP A 1 176 ? 16.734 -7.335 -9.453 1.00 88.94 176 ASP A N 1
ATOM 1306 C CA . ASP A 1 176 ? 15.818 -8.460 -9.604 1.00 88.94 176 ASP A CA 1
ATOM 1307 C C . ASP A 1 176 ? 14.685 -8.120 -10.592 1.00 88.94 176 ASP A C 1
ATOM 1309 O O . ASP A 1 176 ? 14.640 -7.040 -11.190 1.00 88.94 176 ASP A O 1
ATOM 1313 N N . THR A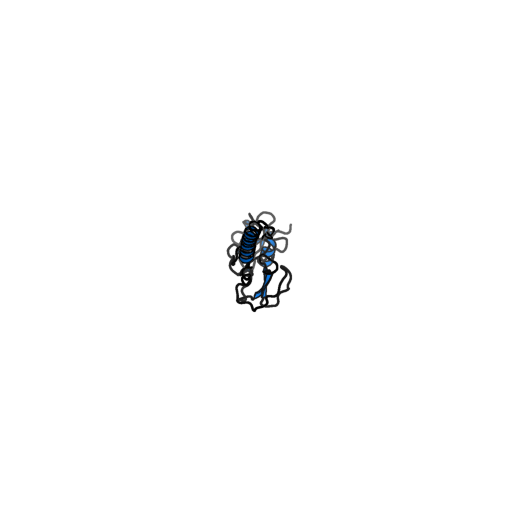 1 177 ? 13.742 -9.045 -10.775 1.00 85.75 177 THR A N 1
ATOM 1314 C CA . THR A 1 177 ? 12.589 -8.849 -11.667 1.00 85.75 177 THR A CA 1
ATOM 1315 C C . THR A 1 177 ? 11.625 -7.767 -11.178 1.00 85.75 177 THR A C 1
ATOM 1317 O O . THR A 1 177 ? 10.930 -7.170 -11.994 1.00 85.75 177 THR A O 1
ATOM 1320 N N . THR A 1 178 ? 11.592 -7.467 -9.875 1.00 84.25 178 THR A N 1
ATOM 1321 C CA . THR A 1 178 ? 10.711 -6.432 -9.299 1.00 84.25 178 THR A CA 1
ATOM 1322 C C . THR A 1 178 ? 11.192 -5.023 -9.643 1.00 84.25 178 THR A C 1
ATOM 1324 O O . THR A 1 178 ? 10.399 -4.092 -9.759 1.00 84.25 178 THR A O 1
ATOM 1327 N N . THR A 1 179 ? 12.497 -4.882 -9.876 1.00 90.50 179 THR A N 1
ATOM 1328 C CA . THR A 1 179 ? 13.160 -3.623 -10.232 1.00 90.50 179 THR A CA 1
ATOM 1329 C C . THR A 1 179 ? 13.554 -3.545 -11.714 1.00 90.50 179 THR A C 1
ATOM 1331 O O . THR A 1 179 ? 14.087 -2.524 -12.161 1.00 90.50 179 THR A O 1
ATOM 1334 N N . THR A 1 180 ? 13.257 -4.591 -12.496 1.00 93.75 180 THR A N 1
ATOM 1335 C CA . THR A 1 180 ? 13.491 -4.649 -13.947 1.00 93.75 180 THR A CA 1
ATOM 1336 C C . THR A 1 180 ? 12.204 -4.358 -14.723 1.00 93.75 180 THR A C 1
ATOM 1338 O O . THR A 1 180 ? 11.367 -5.235 -14.938 1.00 93.75 180 THR A O 1
ATOM 1341 N N . VAL A 1 181 ? 12.019 -3.100 -15.123 1.00 94.50 181 VAL A N 1
ATOM 1342 C CA . VAL A 1 181 ? 10.738 -2.567 -15.621 1.00 94.50 181 VAL A CA 1
ATOM 1343 C C . VAL A 1 181 ? 10.947 -1.526 -16.718 1.00 94.50 181 VAL A C 1
ATOM 1345 O O . VAL A 1 181 ? 12.042 -0.998 -16.903 1.00 94.50 181 VAL A O 1
ATOM 1348 N N . CYS A 1 182 ? 9.882 -1.190 -17.439 1.00 95.75 182 CYS A N 1
ATOM 1349 C CA . CYS A 1 182 ? 9.927 -0.136 -18.447 1.00 95.75 182 CYS A CA 1
ATOM 1350 C C . CYS A 1 182 ? 9.859 1.261 -17.805 1.00 95.75 182 CYS A C 1
ATOM 1352 O O . CYS A 1 182 ? 8.855 1.612 -17.183 1.00 95.75 182 CYS A O 1
ATOM 1354 N N . CYS A 1 183 ? 10.901 2.071 -17.990 1.00 96.00 183 CYS A N 1
ATOM 1355 C CA . CYS A 1 183 ? 11.007 3.436 -17.470 1.00 96.00 183 CYS A CA 1
ATOM 1356 C C . CYS A 1 183 ? 10.973 4.468 -18.596 1.00 96.00 183 CYS A C 1
ATOM 1358 O O . CYS A 1 183 ? 11.394 4.183 -19.714 1.00 96.00 183 CYS A O 1
ATOM 1360 N N . GLN A 1 184 ? 10.486 5.675 -18.309 1.00 95.62 184 GLN A N 1
ATOM 1361 C CA . GLN A 1 184 ? 10.417 6.747 -19.300 1.00 95.62 184 GLN A CA 1
ATOM 1362 C C . GLN A 1 184 ? 11.825 7.177 -19.742 1.00 95.62 184 GLN A C 1
ATOM 1364 O O . GLN A 1 184 ? 12.679 7.483 -18.907 1.00 95.62 184 GLN A O 1
ATOM 1369 N N . ALA A 1 185 ? 12.066 7.200 -21.053 1.00 90.00 185 ALA A N 1
ATOM 1370 C CA . ALA A 1 185 ? 13.326 7.650 -21.628 1.00 90.00 185 ALA A CA 1
ATOM 1371 C C . ALA A 1 185 ? 13.446 9.178 -21.542 1.00 90.00 185 ALA A C 1
ATOM 1373 O O . ALA A 1 185 ? 12.470 9.909 -21.718 1.00 90.00 185 ALA A O 1
ATOM 1374 N N . LEU A 1 186 ? 14.663 9.653 -21.281 1.00 80.88 186 LEU A N 1
ATOM 1375 C CA . LEU A 1 186 ? 15.021 11.046 -21.513 1.00 80.88 186 LEU A CA 1
ATOM 1376 C C . LEU A 1 186 ? 15.070 11.251 -23.029 1.00 80.88 186 LEU A C 1
ATOM 1378 O O . LEU A 1 186 ? 15.832 10.558 -23.702 1.00 80.88 186 LEU A O 1
ATOM 1382 N N . GLY A 1 187 ? 14.195 12.119 -23.537 1.00 63.34 187 GLY A N 1
ATOM 1383 C CA . GLY A 1 187 ? 14.216 12.551 -24.935 1.00 63.34 187 GLY A CA 1
ATOM 1384 C C . GLY A 1 187 ? 15.475 13.328 -25.283 1.00 63.34 187 GLY A C 1
ATOM 1385 O O . GLY A 1 187 ? 16.085 13.907 -24.354 1.00 63.34 187 GLY A O 1
#

Organism: Ancylostoma caninum (NCBI:txid29170)

Radius of gyration: 30.75 Å; Cα contacts (8 Å, |Δi|>4): 317; chains: 1; bounding box: 101×25×89 Å

Nearest PDB structures (foldseek):
  6q6c-assembly2_B  TM=9.292E-01  e=2.860E-05  Conus striatus
  3m7q-assembly1_B  TM=9.202E-01  e=2.512E-05  Stichodactyla helianthus
  4bqd-assembly2_B  TM=8.725E-01  e=2.067E-05  Homo sapiens
  4bqd-assembly1_A  TM=8.177E-01  e=2.680E-05  Homo sapiens
  2ody-assembly2_F  TM=6.204E-01  e=2.067E-05  Rhipicephalus microplus

Mean predicted aligned error: 12.69 Å

Foldseek 3Di:
DDDDDDDDDDDDDDPVVVVVVVVVVVVVVVVVPDPPPPPAQALDDDPPDFAFDDPPDPPEDPQWDFQFFPDSVSGGTYGDPDPDQLLRDDFDLADAQDFQWWWFADPVQRATDIDTHRGGHGGSRTHNDRVRRCVRHADALAPDDGFDDDVRGFAADDPVGQVSADPQWGFDDDPDRSNGGTYGDDD

Secondary structure (DSSP, 8-state):
-----PPPPP---SHHHHHHHHHHHHHHHHHTT-------SSSS---S-PPB--TTS--SPTTEEEEE-SSGGGEEEEEPSS---TTTSPP---BSS--EEEEEEETTTTEEEEEEE-SBS--S--BSSHHHHHHHH-----SSS---EETTEE-B--TT-GGGSPTTEEEE--SSTTT-EEEEPP-

Sequence (187 aa):
MPGAVSRFSIAQSSTFRFARLVAVCRRMWESAMEPLESPNPCAVSAGPSLKQCTPGVSTCGSGSFCHVGATPQTTTCCPKPAPIDRCQQPLNVGVGNANLQRWYFNPLTQQCQPCVYRGLQGNENNFLSKQECENSCLVNPCKIGAPYRSQGVIVQCSAMNPGVCPAGHYCHYGADTTTTVCCQALG

Solvent-accessible surface area (backbone atoms only — not comparable to full-atom values): 11358 Å² total; per-residue (Å²): 136,88,86,90,83,82,88,86,84,85,86,90,75,71,70,65,58,56,55,50,52,54,54,48,52,49,48,53,54,56,64,71,58,58,74,69,76,75,68,69,43,43,69,56,96,68,71,101,75,71,51,70,44,52,91,98,50,92,69,45,58,93,65,37,42,68,42,78,30,84,45,75,89,38,14,24,37,27,76,58,95,59,99,65,54,43,50,74,40,69,86,49,45,46,42,74,87,47,84,38,78,30,18,28,46,38,70,91,77,70,38,60,40,81,44,66,29,14,38,22,32,48,63,72,28,58,24,86,37,58,65,60,34,41,72,71,61,53,76,71,73,32,94,47,78,60,58,42,57,60,98,82,41,71,43,66,42,46,96,90,44,49,78,72,34,57,92,68,36,38,59,42,84,44,98,47,74,85,39,9,25,17,20,58,52,85,128

pLDDT: mean 81.66, std 18.92, range [29.7, 98.31]